Protein AF-0000000072587008 (afdb_homodimer)

InterPro domains:
  IPR032710 NTF2-like domain superfamily [SSF54427] (1-128)
  IPR037401 SnoaL-like domain [PF12680] (8-114)

Radius of gyration: 18.53 Å; Cα contacts (8 Å, |Δi|>4): 608; chains: 2; bounding box: 49×48×38 Å

Sequence (260 aa):
MRTPYQIVADHYAASDRRDPAAMMADIAPTIEWTEMAGFPCAGTYRSADEIVRNVFRRLGEEWDGYTFALDALHDAGDTVIGIGRYSGIYRRTGKSFACRVAHVWRVDAGKIVRFEQFTDTLLVAQAMQPMRTPYQIVADHYAASDRRDPAAMMADIAPTIEWTEMAGFPCAGTYRSADEIVRNVFRRLGEEWDGYTFALDALHDAGDTVIGIGRYSGIYRRTGKSFACRVAHVWRVDAGKIVRFEQFTDTLLVAQAMQP

Nearest PDB structures (foldseek):
  3ec9-assembly1_A  TM=1.004E+00  e=1.478E-26  Burkholderia thailandensis E264
  3grd-assembly1_B  TM=9.455E-01  e=2.796E-15  Bacillus cereus ATCC 10987
  3fgy-assembly1_B  TM=8.448E-01  e=1.448E-10  Paraburkholderia xenovorans LB400
  7epn-assembly1_A  TM=8.883E-01  e=1.229E-08  Mycolicibacterium smegmatis MC2 155
  4hvn-assembly1_B  TM=8.277E-01  e=1.021E-08  Catenulispora acidiphila DSM 44928

pLDDT: mean 97.9, std 1.81, range [88.31, 98.94]

Secondary structure (DSSP, 8-state):
---HHHHHHHHHHHHHTT-HHHHHTTEEEEEEEEE-TTSTT-EEE-SHHHHIIIIIHHHHHHEEEEEEEEEEEEEETTEEEEEEEEEEEETTT--EEEEEEEEEEEEETTEEEEEEEEE-HHHHHHHH--/---HHHHHHHHHHHHHTT-HHHHHTTEEEEEEEEE-TTSTT-EEE-SHHHHIIIIIHHHHHHEEEEEEEEEEEEEETTEEEEEEEEEEEETTT--EEEEEEEEEEEEETTEEEEEEEEE-HHHHHHHH--

Foldseek 3Di:
DDFLLRLVVQLVVCVVVVNLCSNCVQADQLAWEAEDCLAPLGDTDRHSVCCCVRPVVVCVVFWAPWDWDWDDWDDPGQKIKTKTKTWTAGPVQRFIFMWIKMWIWGHDPRGTRYIYIDIDSVRVVVRVDD/DDFLLRLVVQLVVCVVVVNLCSNQVQADQLAWEAEDCLAPLGDTDRHSVCCCVRPVVVCVVFWAPWDWDWDDWDDPG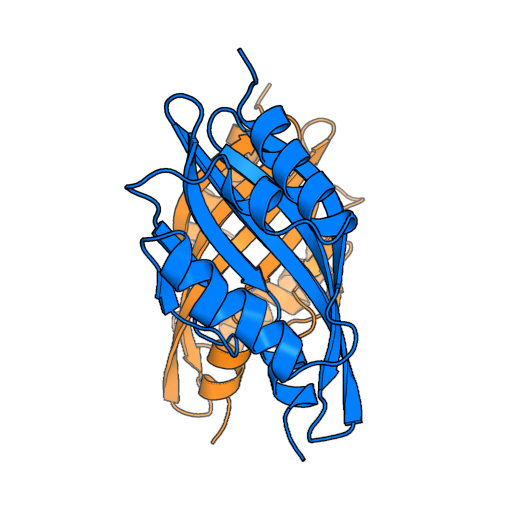QKIKTKTKTWTAGPVQRFIFMWIKMWIWGHDPRGTRYIYIDIDSVRVVVRVDD

Solvent-accessible surface area (backbone atoms only — not comparable to full-atom values): 13007 Å² total; per-residue (Å²): 131,74,47,46,49,52,53,52,50,48,30,53,52,22,53,75,67,71,32,66,68,60,40,48,66,45,54,30,82,74,21,41,38,33,37,34,80,49,35,97,52,41,46,75,32,54,36,68,67,48,39,42,59,53,38,55,48,43,45,59,72,48,24,48,72,62,39,78,50,82,75,48,75,42,55,32,63,49,33,32,38,38,34,31,33,39,33,31,24,26,60,90,57,64,30,62,46,71,41,57,33,39,38,42,34,33,36,54,96,79,18,36,36,34,37,39,44,28,35,38,16,31,52,56,50,56,21,68,47,126,129,76,48,47,50,53,53,53,49,48,27,54,53,22,52,75,67,70,32,66,68,61,42,50,65,44,55,29,83,72,22,42,37,33,38,35,80,51,35,95,52,41,47,76,32,54,36,70,66,48,39,43,58,53,40,56,48,42,46,59,72,48,25,49,72,64,40,80,49,82,74,46,78,41,56,32,63,49,33,31,38,37,33,31,33,39,34,33,24,26,62,91,58,64,30,61,45,71,41,56,34,40,37,44,34,32,38,55,95,79,19,36,36,32,37,41,45,29,34,39,17,30,52,56,50,55,22,67,46,126

Structure (mmCIF, N/CA/C/O backbone):
data_AF-0000000072587008-model_v1
#
loop_
_entity.id
_entity.type
_entity.pdbx_description
1 polymer 'SnoaL-like domain-containing protein'
#
loop_
_atom_site.group_PDB
_atom_site.id
_atom_site.type_symbol
_atom_site.label_atom_id
_atom_site.label_alt_id
_atom_site.label_comp_id
_atom_site.label_asym_id
_atom_site.label_entity_id
_atom_site.label_seq_id
_atom_site.pdbx_PDB_ins_code
_atom_site.Cartn_x
_atom_site.Cartn_y
_atom_site.Cartn_z
_atom_site.occupancy
_atom_site.B_iso_or_equiv
_atom_site.auth_seq_id
_atom_site.auth_comp_id
_atom_site.auth_asym_id
_atom_site.auth_atom_id
_atom_site.pdbx_PDB_model_num
ATOM 1 N N . MET A 1 1 ? 23.422 19.141 3.133 1 88.31 1 MET A N 1
ATOM 2 C CA . MET A 1 1 ? 22.016 19.141 2.701 1 88.31 1 MET A CA 1
ATOM 3 C C . MET A 1 1 ? 21.328 17.828 3.092 1 88.31 1 MET A C 1
ATOM 5 O O . MET A 1 1 ? 21.922 16.75 3.008 1 88.31 1 MET A O 1
ATOM 9 N N . ARG A 1 2 ? 20.172 17.922 3.617 1 95.94 2 ARG A N 1
ATOM 10 C CA . ARG A 1 2 ? 19.469 16.719 4.055 1 95.94 2 ARG A CA 1
ATOM 11 C C . ARG A 1 2 ? 19.141 15.82 2.869 1 95.94 2 ARG A C 1
ATOM 13 O O . ARG A 1 2 ? 18.812 16.297 1.784 1 95.94 2 ARG A O 1
ATOM 20 N N . THR A 1 3 ? 19.266 14.555 2.996 1 98.19 3 THR A N 1
ATOM 21 C CA . THR A 1 3 ? 18.859 13.578 1.991 1 98.19 3 THR A CA 1
ATOM 22 C C . THR A 1 3 ? 17.344 13.406 1.978 1 98.19 3 THR A C 1
ATOM 24 O O . THR A 1 3 ? 16.672 13.781 2.936 1 98.19 3 THR A O 1
ATOM 27 N N . PRO A 1 4 ? 16.875 12.883 0.882 1 98.69 4 PRO A N 1
ATOM 28 C CA . PRO A 1 4 ? 15.445 12.578 0.865 1 98.69 4 PRO A CA 1
ATOM 29 C C . PRO A 1 4 ? 15.008 11.727 2.057 1 98.69 4 PRO A C 1
ATOM 31 O O . PRO A 1 4 ? 13.961 11.992 2.654 1 98.69 4 PRO A O 1
ATOM 34 N N . TYR A 1 5 ? 15.758 10.742 2.391 1 98.69 5 TYR A N 1
ATOM 35 C CA . TYR A 1 5 ? 15.469 9.883 3.537 1 98.69 5 TYR A CA 1
ATOM 36 C C . TYR A 1 5 ? 15.344 10.703 4.812 1 98.69 5 TYR A C 1
ATOM 38 O O . TYR A 1 5 ? 14.391 10.539 5.574 1 98.69 5 TYR A O 1
ATOM 46 N N . GLN A 1 6 ? 16.281 11.562 5.051 1 98.56 6 GLN A N 1
ATOM 47 C CA . GLN A 1 6 ? 16.281 12.391 6.254 1 98.56 6 GLN A CA 1
ATOM 48 C C . GLN A 1 6 ? 15.062 13.32 6.281 1 98.56 6 GLN A C 1
ATOM 50 O O . GLN A 1 6 ? 14.469 13.547 7.336 1 98.56 6 GLN A O 1
ATOM 55 N N . ILE A 1 7 ? 14.734 13.898 5.125 1 98.62 7 ILE A N 1
ATOM 56 C CA . ILE A 1 7 ? 13.602 14.812 5.02 1 98.62 7 ILE A CA 1
ATOM 57 C C . ILE A 1 7 ? 12.312 14.086 5.398 1 98.62 7 ILE A C 1
ATOM 59 O O . ILE A 1 7 ? 11.508 14.594 6.184 1 98.62 7 ILE A O 1
ATOM 63 N N . VAL A 1 8 ? 12.125 12.875 4.879 1 98.69 8 VAL A N 1
ATOM 64 C CA . VAL A 1 8 ? 10.922 12.102 5.168 1 98.69 8 VAL A CA 1
ATOM 65 C C . VAL A 1 8 ? 10.945 11.633 6.625 1 98.69 8 VAL A C 1
ATOM 67 O O . VAL A 1 8 ? 9.914 11.648 7.301 1 98.69 8 VAL A O 1
ATOM 70 N N . ALA A 1 9 ? 12.117 11.234 7.094 1 98.62 9 ALA A N 1
ATOM 71 C CA . ALA A 1 9 ? 12.25 10.859 8.5 1 98.62 9 ALA A CA 1
ATOM 72 C C . ALA A 1 9 ? 11.844 12.016 9.414 1 98.62 9 ALA A C 1
ATOM 74 O O . ALA A 1 9 ? 11.172 11.805 10.422 1 98.62 9 ALA A O 1
ATOM 75 N N . ASP A 1 10 ? 12.273 13.188 9.086 1 97.94 10 ASP A N 1
ATOM 76 C CA . ASP A 1 10 ? 11.906 14.375 9.852 1 97.94 10 ASP A CA 1
ATOM 77 C C . ASP A 1 10 ? 10.398 14.586 9.852 1 97.94 10 ASP A C 1
ATOM 79 O O . ASP A 1 10 ? 9.828 15.023 10.852 1 97.94 10 ASP A O 1
ATOM 83 N N . HIS A 1 11 ? 9.797 14.344 8.664 1 97.94 11 HIS A N 1
ATOM 84 C CA . HIS A 1 11 ? 8.344 14.453 8.578 1 97.94 11 HIS A CA 1
ATOM 85 C C . HIS A 1 11 ? 7.664 13.523 9.578 1 97.94 11 HIS A C 1
ATOM 87 O O . HIS A 1 11 ? 6.742 13.938 10.289 1 97.94 11 HIS A O 1
ATOM 93 N N . TYR A 1 12 ? 8.086 12.281 9.617 1 98.06 12 TYR A N 1
ATOM 94 C CA . TYR A 1 12 ? 7.496 11.312 10.539 1 98.06 12 TYR A CA 1
ATOM 95 C C . TYR A 1 12 ? 7.758 11.711 11.984 1 98.06 12 TYR A C 1
ATOM 97 O O . TYR A 1 12 ? 6.898 11.523 12.852 1 98.06 12 TYR A O 1
ATOM 105 N N . ALA A 1 13 ? 8.969 12.211 12.305 1 97.25 13 ALA A N 1
ATOM 106 C CA . ALA A 1 13 ? 9.289 12.672 13.648 1 97.25 13 ALA A CA 1
ATOM 107 C C . ALA A 1 13 ? 8.367 13.812 14.078 1 97.25 13 ALA A C 1
ATOM 109 O O . ALA A 1 13 ? 7.914 13.859 15.219 1 97.25 13 ALA A O 1
ATOM 110 N N . ALA A 1 14 ? 8.125 14.727 13.195 1 96.19 14 ALA A N 1
ATOM 111 C CA . ALA A 1 14 ? 7.211 15.836 13.461 1 96.19 14 ALA A CA 1
ATOM 112 C C . ALA A 1 14 ? 5.793 15.336 13.711 1 96.19 14 ALA A C 1
ATOM 114 O O . ALA A 1 14 ? 5.09 15.859 14.578 1 96.19 14 ALA A O 1
ATOM 115 N N . SER A 1 15 ? 5.375 14.344 12.914 1 93.5 15 SER A N 1
ATOM 116 C CA . SER A 1 15 ? 4.066 13.727 13.102 1 93.5 15 SER A CA 1
ATOM 117 C C . SER A 1 15 ? 3.951 13.094 14.484 1 93.5 15 SER A C 1
ATOM 119 O O . SER A 1 15 ? 2.938 13.258 15.164 1 93.5 15 SER A O 1
ATOM 121 N N . ASP A 1 16 ? 4.961 12.406 14.961 1 93.25 16 ASP A N 1
ATOM 122 C CA . ASP A 1 16 ? 4.988 11.734 16.25 1 93.25 16 ASP A CA 1
ATOM 123 C C . ASP A 1 16 ? 4.852 12.734 17.406 1 93.25 16 ASP A C 1
ATOM 125 O O . ASP A 1 16 ? 4.23 12.43 18.422 1 93.25 16 ASP A O 1
ATOM 129 N N . ARG A 1 17 ? 5.316 13.891 17.172 1 92.69 17 ARG A N 1
ATOM 130 C CA . ARG A 1 17 ? 5.266 14.906 18.219 1 92.69 17 ARG A CA 1
ATOM 131 C C . ARG A 1 17 ? 4.035 15.797 18.062 1 92.69 17 ARG A C 1
ATOM 133 O O . ARG A 1 17 ? 3.896 16.797 18.766 1 92.69 17 ARG A O 1
ATOM 140 N N . ARG A 1 18 ? 3.199 15.523 17.094 1 90.81 18 ARG A N 1
ATOM 141 C CA . ARG A 1 18 ? 1.977 16.281 16.844 1 90.81 18 ARG A CA 1
ATOM 142 C C . ARG A 1 18 ? 2.287 17.75 16.562 1 90.81 18 ARG A C 1
ATOM 144 O O . ARG A 1 18 ? 1.68 18.641 17.156 1 90.81 18 ARG A O 1
ATOM 151 N N . ASP A 1 19 ? 3.27 17.922 15.711 1 92.69 19 ASP A N 1
ATOM 152 C CA . ASP A 1 19 ? 3.709 19.234 15.273 1 92.69 19 ASP A CA 1
ATOM 153 C C . ASP A 1 19 ? 3.396 19.469 13.797 1 92.69 19 ASP A C 1
ATOM 155 O O . ASP A 1 19 ? 4.262 19.281 12.938 1 92.69 19 ASP A O 1
ATOM 159 N N . PRO A 1 20 ? 2.186 19.969 13.531 1 91 20 PRO A N 1
ATOM 160 C CA . PRO A 1 20 ? 1.757 20.094 12.133 1 91 20 PRO A CA 1
ATOM 161 C C . PRO A 1 20 ? 2.613 21.062 11.336 1 91 20 PRO A C 1
ATOM 163 O O . PRO A 1 20 ? 2.832 20.875 10.141 1 91 20 PRO A O 1
ATOM 166 N N . ALA A 1 21 ? 3.01 22.125 11.93 1 93.06 21 ALA A N 1
ATOM 167 C CA . ALA A 1 21 ? 3.852 23.094 11.227 1 93.06 21 ALA A CA 1
ATOM 168 C C . ALA A 1 21 ? 5.133 22.438 10.727 1 93.06 21 ALA A C 1
ATOM 170 O O . ALA A 1 21 ? 5.523 22.625 9.57 1 93.06 21 ALA A O 1
ATOM 171 N N . ALA A 1 22 ? 5.797 21.688 11.578 1 93.94 22 ALA A N 1
ATOM 172 C CA . ALA A 1 22 ? 7.027 21 11.195 1 93.94 22 ALA A CA 1
ATOM 173 C C . ALA A 1 22 ? 6.75 19.922 10.141 1 93.94 22 ALA A C 1
ATOM 175 O O . ALA A 1 22 ? 7.582 19.688 9.266 1 93.94 22 ALA A O 1
ATOM 176 N N . MET A 1 23 ? 5.625 19.234 10.195 1 94.69 23 MET A N 1
ATOM 177 C CA . MET A 1 23 ? 5.25 18.219 9.211 1 94.69 23 MET A CA 1
ATOM 178 C C . MET A 1 23 ? 5.191 18.828 7.809 1 94.69 23 MET A C 1
ATOM 180 O O . MET A 1 23 ? 5.57 18.172 6.836 1 94.69 23 MET A O 1
ATOM 184 N N . MET A 1 24 ? 4.738 20.047 7.75 1 96.38 24 MET A N 1
ATOM 185 C CA . MET A 1 24 ? 4.453 20.656 6.453 1 96.38 24 MET A CA 1
ATOM 186 C C . MET A 1 24 ? 5.637 21.484 5.977 1 96.38 24 MET A C 1
ATOM 188 O O . MET A 1 24 ? 5.629 22 4.855 1 96.38 24 MET A O 1
ATOM 192 N N . ALA A 1 25 ? 6.668 21.578 6.738 1 96 25 ALA A N 1
ATOM 193 C CA . ALA A 1 25 ? 7.781 22.5 6.508 1 96 25 ALA A CA 1
ATOM 194 C C . ALA A 1 25 ? 8.492 22.172 5.195 1 96 25 ALA A C 1
ATOM 196 O O . ALA A 1 25 ? 8.977 23.078 4.512 1 96 25 ALA A O 1
ATOM 197 N N . ASP A 1 26 ? 8.469 20.906 4.836 1 97.56 26 ASP A N 1
ATOM 198 C CA . ASP A 1 26 ? 9.258 20.5 3.678 1 97.56 26 ASP A CA 1
ATOM 199 C C . ASP A 1 26 ? 8.359 20.172 2.492 1 97.56 26 ASP A C 1
ATOM 201 O O . ASP A 1 26 ? 8.812 19.562 1.513 1 97.56 26 ASP A O 1
ATOM 205 N N . ILE A 1 27 ? 7.141 20.484 2.527 1 98.5 27 ILE A N 1
ATOM 206 C CA . ILE A 1 27 ? 6.219 20.266 1.422 1 98.5 27 ILE A CA 1
ATOM 207 C C . ILE A 1 27 ? 6.484 21.281 0.312 1 98.5 27 ILE A C 1
ATOM 209 O O . ILE A 1 27 ? 6.574 22.484 0.57 1 98.5 27 ILE A O 1
ATOM 213 N N . ALA A 1 28 ? 6.617 20.844 -0.892 1 98.62 28 ALA A N 1
ATOM 214 C CA . ALA A 1 28 ? 6.855 21.703 -2.047 1 98.62 28 ALA A CA 1
ATOM 215 C C . ALA A 1 28 ? 5.574 22.406 -2.479 1 98.62 28 ALA A C 1
ATOM 217 O O . ALA A 1 28 ? 4.477 21.875 -2.307 1 98.62 28 ALA A O 1
ATOM 218 N N . PRO A 1 29 ? 5.691 23.578 -3.104 1 97.5 29 PRO A N 1
ATOM 219 C CA . PRO A 1 29 ? 4.516 24.219 -3.701 1 97.5 29 PRO A CA 1
ATOM 220 C C . PRO A 1 29 ? 3.885 23.375 -4.809 1 97.5 29 PRO A C 1
ATOM 222 O O . PRO A 1 29 ? 2.717 23.562 -5.148 1 97.5 29 PRO A O 1
ATOM 225 N N . THR A 1 30 ? 4.645 22.406 -5.355 1 97.94 30 THR A N 1
ATOM 226 C CA . THR A 1 30 ? 4.18 21.578 -6.453 1 97.94 30 THR A CA 1
ATOM 227 C C . THR A 1 30 ? 3.682 20.234 -5.93 1 97.94 30 THR A C 1
ATOM 229 O O . THR A 1 30 ? 3.551 19.266 -6.695 1 97.94 30 THR A O 1
ATOM 232 N N . ILE A 1 31 ? 3.486 20.156 -4.684 1 98.81 31 ILE A N 1
ATOM 233 C CA . ILE A 1 31 ? 3.141 18.906 -4.023 1 98.81 31 ILE A CA 1
ATOM 234 C C . ILE A 1 31 ? 1.923 18.281 -4.703 1 98.81 31 ILE A C 1
ATOM 236 O O . ILE A 1 31 ? 0.984 18.984 -5.078 1 98.81 31 ILE A O 1
ATOM 240 N N . GLU A 1 32 ? 1.972 17 -4.973 1 98.94 32 GLU A N 1
ATOM 241 C CA . GLU A 1 32 ? 0.816 16.141 -5.195 1 98.94 32 GLU A CA 1
ATOM 242 C C . GLU A 1 32 ? 0.686 15.094 -4.09 1 98.94 32 GLU A C 1
ATOM 244 O O . GLU A 1 32 ? 1.487 14.164 -4.012 1 98.94 32 GLU A O 1
ATOM 249 N N . TRP A 1 33 ? -0.21 15.281 -3.234 1 98.88 33 TRP A N 1
ATOM 250 C CA . TRP A 1 33 ? -0.515 14.398 -2.109 1 98.88 33 TRP A CA 1
ATOM 251 C C . TRP A 1 33 ? -1.771 13.586 -2.381 1 98.88 33 TRP A C 1
ATOM 253 O O . TRP A 1 33 ? -2.881 14.117 -2.387 1 98.88 33 TRP A O 1
ATOM 263 N N . THR A 1 34 ? -1.576 12.266 -2.537 1 98.94 34 THR A N 1
ATOM 264 C CA . THR A 1 34 ? -2.703 11.43 -2.926 1 98.94 34 THR A CA 1
ATOM 265 C C . THR A 1 34 ? -3.066 10.453 -1.807 1 98.94 34 THR A C 1
ATOM 267 O O . THR A 1 34 ? -2.248 9.625 -1.407 1 98.94 34 THR A O 1
ATOM 270 N N . GLU A 1 35 ? -4.277 10.625 -1.297 1 98.94 35 GLU A N 1
ATOM 271 C CA . GLU A 1 35 ? -4.898 9.617 -0.434 1 98.94 35 GLU A CA 1
ATOM 272 C C . GLU A 1 35 ? -5.598 8.539 -1.255 1 98.94 35 GLU A C 1
ATOM 274 O O . GLU A 1 35 ? -6.238 8.844 -2.264 1 98.94 35 GLU A O 1
ATOM 279 N N . MET A 1 36 ? -5.469 7.328 -0.828 1 98.94 36 MET A N 1
ATOM 280 C CA . MET A 1 36 ? -5.98 6.18 -1.569 1 98.94 36 MET A CA 1
ATOM 281 C C . MET A 1 36 ? -7.48 6.32 -1.82 1 98.94 36 MET A C 1
ATOM 283 O O . MET A 1 36 ? -8.219 6.77 -0.943 1 98.94 36 MET A O 1
ATOM 287 N N . ALA A 1 37 ? -7.938 5.844 -2.998 1 98.94 37 ALA A N 1
ATOM 288 C CA . ALA A 1 37 ? -9.281 6.098 -3.51 1 98.94 37 ALA A CA 1
ATOM 289 C C . ALA A 1 37 ? -10.344 5.57 -2.547 1 98.94 37 ALA A C 1
ATOM 291 O O . ALA A 1 37 ? -11.391 6.191 -2.375 1 98.94 37 ALA A O 1
ATOM 292 N N . GLY A 1 38 ? -10.109 4.52 -1.902 1 98.88 38 GLY A N 1
ATOM 293 C CA . GLY A 1 38 ? -11.078 3.939 -0.988 1 98.88 38 GLY A CA 1
ATOM 294 C C . GLY A 1 38 ? -10.969 4.484 0.424 1 98.88 38 GLY A C 1
ATOM 295 O O . GLY A 1 38 ? -11.766 4.129 1.296 1 98.88 38 GLY A O 1
ATOM 296 N N . PHE A 1 39 ? -9.961 5.289 0.719 1 98.88 39 PHE A N 1
ATOM 297 C CA . PHE A 1 39 ? -9.75 5.883 2.035 1 98.88 39 PHE A CA 1
ATOM 298 C C . PHE A 1 39 ? -10.734 7.016 2.285 1 98.88 39 PHE A C 1
ATOM 300 O O . PHE A 1 39 ? -11.148 7.699 1.348 1 98.88 39 PHE A O 1
ATOM 307 N N . PRO A 1 40 ? -11.117 7.254 3.545 1 98.56 40 PRO A N 1
ATOM 308 C CA . PRO A 1 40 ? -12.125 8.281 3.824 1 98.56 40 PRO A CA 1
ATOM 309 C C . PRO A 1 40 ? -11.695 9.672 3.369 1 98.56 40 PRO A C 1
ATOM 311 O O . PRO A 1 40 ? -12.539 10.508 3.037 1 98.56 40 PRO A O 1
ATOM 314 N N . CYS A 1 41 ? -10.453 9.977 3.299 1 98.69 41 CYS A N 1
ATOM 315 C CA . CYS A 1 41 ? -9.93 11.273 2.893 1 98.69 41 CYS A CA 1
ATOM 316 C C . CYS A 1 41 ? -9.484 11.25 1.436 1 98.69 41 CYS A C 1
ATOM 318 O O . CYS A 1 41 ? -8.609 12.031 1.037 1 98.69 41 CYS A O 1
ATOM 320 N N . ALA A 1 42 ? -10.047 10.414 0.653 1 98.81 42 ALA A N 1
ATOM 321 C CA . ALA A 1 42 ? -9.609 10.195 -0.724 1 98.81 42 ALA A CA 1
ATOM 322 C C . ALA A 1 42 ? -9.516 11.508 -1.487 1 98.81 42 ALA A C 1
ATOM 324 O O . ALA A 1 42 ? -10.367 12.391 -1.335 1 98.81 42 ALA A O 1
ATOM 325 N N . GLY A 1 43 ? -8.477 11.578 -2.35 1 98.69 43 GLY A N 1
ATOM 326 C CA . GLY A 1 43 ? -8.25 12.734 -3.201 1 98.69 43 GLY A CA 1
ATOM 327 C C . GLY A 1 43 ? -6.781 13.039 -3.414 1 98.69 43 GLY A C 1
ATOM 328 O O . GLY A 1 43 ? -5.918 12.406 -2.801 1 98.69 43 GLY A O 1
ATOM 329 N N . THR A 1 44 ? -6.516 13.898 -4.352 1 98.94 44 THR A N 1
ATOM 330 C CA . THR A 1 44 ? -5.188 14.469 -4.559 1 98.94 44 THR A CA 1
ATOM 331 C C . THR A 1 44 ? -5.176 15.961 -4.238 1 98.94 44 THR A C 1
ATOM 333 O O . THR A 1 44 ? -5.938 16.734 -4.824 1 98.94 44 THR A O 1
ATOM 336 N N . TYR A 1 45 ? -4.34 16.25 -3.293 1 98.88 45 TYR A N 1
ATOM 337 C CA . TYR A 1 45 ? -4.254 17.625 -2.795 1 98.88 45 TYR A 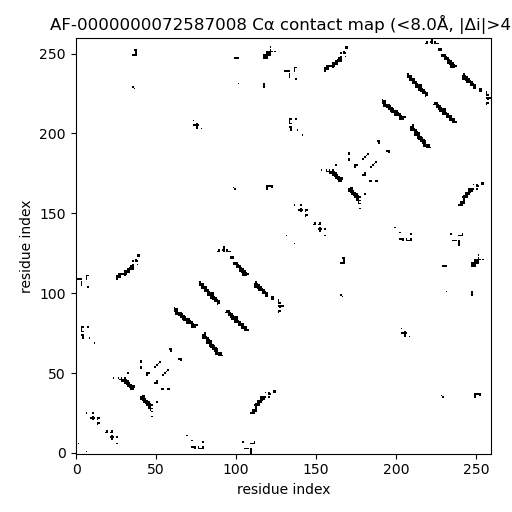CA 1
ATOM 338 C C . TYR A 1 45 ? -2.941 18.281 -3.209 1 98.88 45 TYR A C 1
ATOM 340 O O . TYR A 1 45 ? -1.906 17.609 -3.277 1 98.88 45 TYR A O 1
ATOM 348 N N . ARG A 1 46 ? -2.975 19.562 -3.398 1 98.81 46 ARG A N 1
ATOM 349 C CA . ARG A 1 46 ? -1.853 20.156 -4.113 1 98.81 46 ARG A CA 1
ATOM 350 C C . ARG A 1 46 ? -1.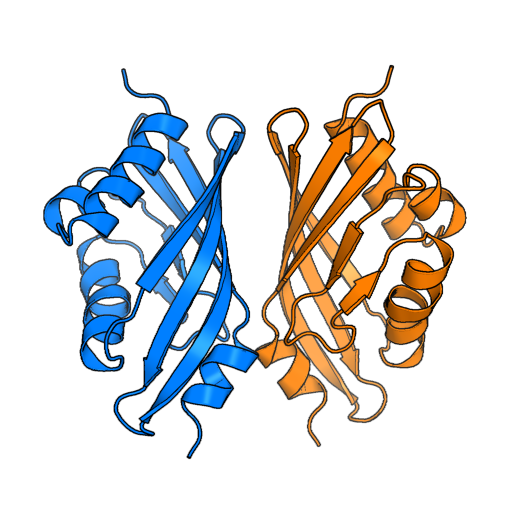319 21.375 -3.371 1 98.81 46 ARG A C 1
ATOM 352 O O . ARG A 1 46 ? -0.699 22.266 -3.975 1 98.81 46 ARG A O 1
ATOM 359 N N . SER A 1 47 ? -1.622 21.469 -2.123 1 98.19 47 SER A N 1
ATOM 360 C CA . SER A 1 47 ? -1.021 22.453 -1.236 1 98.19 47 SER A CA 1
ATOM 361 C C . SER A 1 47 ? -0.999 21.969 0.208 1 98.19 47 SER A C 1
ATOM 363 O O . SER A 1 47 ? -1.802 21.109 0.592 1 98.19 47 SER A O 1
ATOM 365 N N . ALA A 1 48 ? -0.101 22.578 0.965 1 97.31 48 ALA A N 1
ATOM 366 C CA . ALA A 1 48 ? -0.035 22.266 2.389 1 97.31 48 ALA A CA 1
ATOM 367 C C . ALA A 1 48 ? -1.369 22.531 3.076 1 97.31 48 ALA A C 1
ATOM 369 O O . ALA A 1 48 ? -1.826 21.734 3.9 1 97.31 48 ALA A O 1
ATOM 370 N N . ASP A 1 49 ? -1.988 23.609 2.703 1 97.06 49 ASP A N 1
ATOM 371 C CA . ASP A 1 49 ? -3.27 23.984 3.297 1 97.06 49 ASP A CA 1
ATOM 372 C C . ASP A 1 49 ? -4.344 22.938 2.982 1 97.06 49 ASP A C 1
ATOM 374 O O . ASP A 1 49 ? -5.105 22.547 3.865 1 97.06 49 ASP A O 1
ATOM 378 N N . GLU A 1 50 ? -4.438 22.5 1.75 1 98.25 50 GLU A N 1
ATOM 379 C CA . GLU A 1 50 ? -5.406 21.484 1.373 1 98.25 50 GLU A CA 1
ATOM 380 C C . GLU A 1 50 ? -5.164 20.172 2.135 1 98.25 50 GLU A C 1
ATOM 382 O O . GLU A 1 50 ? -6.109 19.516 2.559 1 98.25 50 GLU A O 1
ATOM 387 N N . ILE A 1 51 ? -3.904 19.797 2.246 1 98.5 51 ILE A N 1
ATOM 388 C CA . ILE A 1 51 ? -3.539 18.578 2.957 1 98.5 51 ILE A CA 1
ATOM 389 C C . ILE A 1 51 ? -4 18.672 4.41 1 98.5 51 ILE A C 1
ATOM 391 O O . ILE A 1 51 ? -4.68 17.766 4.91 1 98.5 51 ILE A O 1
ATOM 395 N N . VAL A 1 52 ? -3.68 19.734 5.051 1 97.31 52 VAL A N 1
ATOM 396 C CA . VAL A 1 52 ? -4.035 19.906 6.457 1 97.31 52 VAL A CA 1
ATOM 397 C C . VAL A 1 52 ? -5.555 19.891 6.609 1 97.31 52 VAL A C 1
ATOM 399 O O . VAL A 1 52 ? -6.09 19.203 7.477 1 97.31 52 VAL A O 1
ATOM 402 N N . ARG A 1 53 ? -6.238 20.547 5.766 1 97.56 53 ARG A N 1
ATOM 403 C CA . ARG A 1 53 ? -7.684 20.719 5.875 1 97.56 53 ARG A CA 1
ATOM 404 C C . ARG A 1 53 ? -8.414 19.422 5.543 1 97.56 53 ARG A C 1
ATOM 406 O O . ARG A 1 53 ? -9.352 19.031 6.246 1 97.56 53 ARG A O 1
ATOM 413 N N . ASN A 1 54 ? -7.961 18.766 4.504 1 98.44 54 ASN A N 1
ATOM 414 C CA . ASN A 1 54 ? -8.773 17.688 3.959 1 98.44 54 ASN A CA 1
ATOM 415 C C . ASN A 1 54 ? -8.312 16.328 4.469 1 98.44 54 ASN A C 1
ATOM 417 O O . ASN A 1 54 ? -9.039 15.336 4.34 1 98.44 54 ASN A O 1
ATOM 421 N N . VAL A 1 55 ? -7.117 16.266 5.027 1 98.38 55 VAL A N 1
ATOM 422 C CA . VAL A 1 55 ? -6.613 14.977 5.488 1 98.38 55 VAL A CA 1
ATOM 423 C C . VAL A 1 55 ? -6.449 15 7.008 1 98.38 55 VAL A C 1
ATOM 425 O O . VAL A 1 55 ? -7.211 14.359 7.73 1 98.38 55 VAL A O 1
ATOM 428 N N . PHE A 1 56 ? -5.551 15.852 7.527 1 97.25 56 PHE A N 1
ATOM 429 C CA . PHE A 1 56 ? -5.156 15.742 8.93 1 97.25 56 PHE A CA 1
ATOM 430 C C . PHE A 1 56 ? -6.258 16.266 9.844 1 97.25 56 PHE A C 1
ATOM 432 O O . PHE A 1 56 ? -6.57 15.641 10.859 1 97.25 56 PHE A O 1
ATOM 439 N N . ARG A 1 57 ? -6.855 17.375 9.508 1 97.06 57 ARG A N 1
ATOM 440 C CA . ARG A 1 57 ? -7.961 17.906 10.305 1 97.06 57 ARG A CA 1
ATOM 441 C C . ARG A 1 57 ? -9.156 16.953 10.273 1 97.06 57 ARG A C 1
ATOM 443 O O . ARG A 1 57 ? -9.781 16.703 11.305 1 97.06 57 ARG A O 1
ATOM 450 N N . ARG A 1 58 ? -9.445 16.469 9.125 1 97.88 58 ARG A N 1
ATOM 451 C CA . ARG A 1 58 ? -10.57 15.539 9 1 97.88 58 ARG A CA 1
ATOM 452 C C . ARG A 1 58 ? -10.344 14.289 9.844 1 97.88 58 ARG A C 1
ATOM 454 O O . ARG A 1 58 ? -11.234 13.852 10.57 1 97.88 58 ARG A O 1
ATOM 461 N N . LEU A 1 59 ? -9.195 13.711 9.742 1 98 59 LEU A N 1
ATOM 462 C CA . LEU A 1 59 ? -8.875 12.539 10.555 1 98 59 LEU A CA 1
ATOM 463 C C . LEU A 1 59 ? -8.984 12.859 12.039 1 98 59 LEU A C 1
ATOM 465 O O . LEU A 1 59 ? -9.555 12.086 12.812 1 98 59 LEU A O 1
ATOM 469 N N . GLY A 1 60 ? -8.461 13.992 12.445 1 96.81 60 GLY A N 1
ATOM 470 C CA . GLY A 1 60 ? -8.539 14.414 13.836 1 96.81 60 GLY A CA 1
ATOM 471 C C . GLY A 1 60 ? -9.969 14.594 14.328 1 96.81 60 GLY A C 1
ATOM 472 O O . GLY A 1 60 ? -10.273 14.305 15.484 1 96.81 60 GLY A O 1
ATOM 473 N N . GLU A 1 61 ? -10.805 15.039 13.461 1 97.88 61 GLU A N 1
ATOM 474 C CA . GLU A 1 61 ? -12.203 15.289 13.812 1 97.88 61 GLU A CA 1
ATOM 475 C C . GLU A 1 61 ? -13 13.992 13.867 1 97.88 61 GLU A C 1
ATOM 477 O O . GLU A 1 61 ? -13.836 13.805 14.75 1 97.88 61 GLU A O 1
ATOM 482 N N . GLU A 1 62 ? -12.711 13.094 13.016 1 98.44 62 GLU A N 1
ATOM 483 C CA . GLU A 1 62 ? -13.586 11.945 12.828 1 98.44 62 GLU A CA 1
ATOM 484 C C . GLU A 1 62 ? -13.117 10.742 13.641 1 98.44 62 GLU A C 1
ATOM 486 O O . GLU A 1 62 ? -13.898 9.828 13.914 1 98.44 62 GLU A O 1
ATOM 491 N N . TRP A 1 63 ? -11.891 10.773 13.938 1 98.44 63 TRP A N 1
ATOM 492 C CA . TRP A 1 63 ? -11.32 9.625 14.641 1 98.44 63 TRP A CA 1
ATOM 493 C C . TRP A 1 63 ? -10.766 10.039 16 1 98.44 63 TRP A C 1
ATOM 495 O O . TRP A 1 63 ? -10.227 11.141 16.156 1 98.44 63 TRP A O 1
ATOM 505 N N . ASP A 1 64 ? -10.898 9.109 16.922 1 98.38 64 ASP A N 1
ATOM 506 C CA . ASP A 1 64 ? -10.25 9.227 18.219 1 98.38 64 ASP A CA 1
ATOM 507 C C . ASP A 1 64 ? -8.922 8.477 18.25 1 98.38 64 ASP A C 1
ATOM 509 O O . ASP A 1 64 ? -8.898 7.25 18.094 1 98.38 64 ASP A O 1
ATOM 513 N N . GLY A 1 65 ? -7.82 9.266 18.406 1 97.31 65 GLY A N 1
ATOM 514 C CA . GLY A 1 65 ? -6.52 8.633 18.547 1 97.31 65 GLY A CA 1
ATOM 515 C C . GLY A 1 65 ? -5.984 8.102 17.219 1 97.31 65 GLY A C 1
ATOM 516 O O . GLY A 1 65 ? -5.273 7.094 17.203 1 97.31 65 GLY A O 1
ATOM 517 N N . TYR A 1 66 ? -6.387 8.648 16.156 1 97.81 66 TYR A N 1
ATOM 518 C CA . TYR A 1 66 ? -5.816 8.211 14.891 1 97.81 66 TYR A CA 1
ATOM 519 C C . TYR A 1 66 ? -4.297 8.273 14.922 1 97.81 66 TYR A C 1
ATOM 521 O O . TYR A 1 66 ? -3.717 9.32 15.219 1 97.81 66 TYR A O 1
ATOM 529 N N . THR A 1 67 ? -3.674 7.117 14.641 1 96.44 67 THR A N 1
ATOM 530 C CA . THR A 1 67 ? -2.227 7.02 14.797 1 96.44 67 THR A CA 1
ATOM 531 C C . THR A 1 67 ? -1.601 6.309 13.602 1 96.44 67 THR A C 1
ATOM 533 O O . THR A 1 67 ? -2.145 5.316 13.109 1 96.44 67 THR A O 1
ATOM 536 N N . PHE A 1 68 ? -0.513 6.863 13.172 1 97.88 68 PHE A N 1
ATOM 537 C CA . PHE A 1 68 ? 0.423 6.141 12.312 1 97.88 68 PHE A CA 1
ATOM 538 C C . PHE A 1 68 ? 1.667 5.734 13.094 1 97.88 68 PHE A C 1
ATOM 540 O O . PHE A 1 68 ? 2.344 6.582 13.68 1 97.88 68 PHE A O 1
ATOM 547 N N . ALA A 1 69 ? 2.012 4.453 13.156 1 98.19 69 ALA A N 1
ATOM 548 C CA . ALA A 1 69 ? 3.234 3.914 13.742 1 98.19 69 ALA A CA 1
ATOM 549 C C . ALA A 1 69 ? 4.18 3.387 12.672 1 98.19 69 ALA A C 1
ATOM 551 O O . ALA A 1 69 ? 3.857 2.422 11.969 1 98.19 69 ALA A O 1
ATOM 552 N N . LEU A 1 70 ? 5.367 3.99 12.547 1 98.5 70 LEU A N 1
ATOM 553 C CA . LEU A 1 70 ? 6.34 3.617 11.523 1 98.5 70 LEU A CA 1
ATOM 554 C C . LEU A 1 70 ? 7.066 2.332 11.906 1 98.5 70 LEU A C 1
ATOM 556 O O . LEU A 1 70 ? 7.613 2.229 13.008 1 98.5 70 LEU A O 1
ATOM 560 N N . ASP A 1 71 ? 7.062 1.354 11.062 1 98.5 71 ASP A N 1
ATOM 561 C CA . ASP A 1 71 ? 7.793 0.108 11.266 1 98.5 71 ASP A CA 1
ATOM 562 C C . ASP A 1 71 ? 9.148 0.144 10.555 1 98.5 71 ASP A C 1
ATOM 564 O O . ASP A 1 71 ? 10.148 -0.342 11.086 1 98.5 71 ASP A O 1
ATOM 568 N N . ALA A 1 72 ? 9.195 0.671 9.344 1 98.69 72 ALA A N 1
ATOM 569 C CA . ALA A 1 72 ? 10.406 0.682 8.523 1 98.69 72 ALA A CA 1
ATOM 570 C C . ALA A 1 72 ? 10.383 1.846 7.535 1 98.69 72 ALA A C 1
ATOM 572 O O . ALA A 1 72 ? 9.32 2.246 7.059 1 98.69 72 ALA A O 1
ATOM 573 N N . LEU A 1 73 ? 11.5 2.354 7.25 1 98.81 73 LEU A N 1
ATOM 574 C CA . LEU A 1 73 ? 11.711 3.398 6.254 1 98.81 73 LEU A CA 1
ATOM 575 C C . LEU A 1 73 ? 12.797 2.986 5.262 1 98.81 73 LEU A C 1
ATOM 577 O O . LEU A 1 73 ? 13.922 2.688 5.656 1 98.81 73 LEU A O 1
ATOM 581 N N . HIS A 1 74 ? 12.43 2.939 3.969 1 98.81 74 HIS A N 1
ATOM 582 C CA . HIS A 1 74 ? 13.336 2.438 2.943 1 98.81 74 HIS A CA 1
ATOM 583 C C . HIS A 1 74 ? 13.82 3.564 2.037 1 98.81 74 HIS A C 1
ATOM 585 O O . HIS A 1 74 ? 13.016 4.355 1.538 1 98.81 74 HIS A O 1
ATOM 591 N N . ASP A 1 75 ? 15.102 3.605 1.843 1 98.81 75 ASP A N 1
ATOM 592 C CA . ASP A 1 75 ? 15.758 4.625 1.03 1 98.81 75 ASP A CA 1
ATOM 593 C C . ASP A 1 75 ? 15.938 4.148 -0.41 1 98.81 75 ASP A C 1
ATOM 595 O O . ASP A 1 75 ? 16.75 3.26 -0.683 1 98.81 75 ASP A O 1
ATOM 599 N N . ALA A 1 76 ? 15.18 4.734 -1.34 1 98.56 76 ALA A N 1
ATOM 600 C CA . ALA A 1 76 ? 15.305 4.441 -2.766 1 98.56 76 ALA A CA 1
ATOM 601 C C . ALA A 1 76 ? 15.742 5.68 -3.543 1 98.56 76 ALA A C 1
ATOM 603 O O . ALA A 1 76 ? 15.188 5.98 -4.602 1 98.56 76 ALA A O 1
ATOM 604 N N . GLY A 1 77 ? 16.641 6.406 -2.994 1 97.69 77 GLY A N 1
ATOM 605 C CA . GLY A 1 77 ? 17.109 7.633 -3.621 1 97.69 77 GLY A CA 1
ATOM 606 C C . GLY A 1 77 ? 16.172 8.805 -3.422 1 97.69 77 GLY A C 1
ATOM 607 O O . GLY A 1 77 ? 15.938 9.234 -2.291 1 97.69 77 GLY A O 1
ATOM 608 N N . ASP A 1 78 ? 15.609 9.227 -4.512 1 98.25 78 ASP A N 1
ATOM 609 C CA . ASP A 1 78 ? 14.68 10.352 -4.438 1 98.25 78 ASP A CA 1
ATOM 610 C C . ASP A 1 78 ? 13.297 9.891 -3.969 1 98.25 78 ASP A C 1
ATOM 612 O O . ASP A 1 78 ? 12.438 10.719 -3.662 1 98.25 78 ASP A O 1
ATOM 616 N N . THR A 1 79 ? 13.172 8.586 -3.994 1 98.81 79 THR A N 1
ATOM 617 C CA . THR A 1 79 ? 11.961 7.973 -3.471 1 98.81 79 THR A CA 1
ATOM 618 C C . THR A 1 79 ? 12.219 7.32 -2.117 1 98.81 79 THR A C 1
ATOM 620 O O . THR A 1 79 ? 13.25 6.66 -1.929 1 98.81 79 THR A O 1
ATOM 623 N N . VAL A 1 80 ? 11.383 7.574 -1.132 1 98.94 80 VAL A N 1
ATOM 624 C CA . VAL A 1 80 ? 11.438 6.98 0.199 1 98.94 80 VAL A CA 1
ATOM 625 C C . VAL A 1 80 ? 10.117 6.285 0.513 1 98.94 80 VAL A C 1
ATOM 627 O O . VAL A 1 80 ? 9.047 6.832 0.256 1 98.94 80 VAL A O 1
ATOM 630 N N . ILE A 1 81 ? 10.188 5.07 1.044 1 98.88 81 ILE A N 1
ATOM 631 C CA . ILE A 1 81 ? 8.984 4.301 1.348 1 98.88 81 ILE A CA 1
ATOM 632 C C . ILE A 1 81 ? 8.891 4.062 2.854 1 98.88 81 ILE A C 1
ATOM 634 O O . ILE A 1 81 ? 9.797 3.49 3.455 1 98.88 81 ILE A O 1
ATOM 638 N N . GLY A 1 82 ? 7.863 4.531 3.426 1 98.88 82 GLY A N 1
ATOM 639 C CA . GLY A 1 82 ? 7.547 4.23 4.812 1 98.88 82 GLY A CA 1
ATOM 640 C C . GLY A 1 82 ? 6.48 3.158 4.961 1 98.88 82 GLY A C 1
ATOM 641 O O . GLY A 1 82 ? 5.438 3.217 4.305 1 98.88 82 GLY A O 1
ATOM 642 N N . ILE A 1 83 ? 6.766 2.162 5.762 1 98.88 83 ILE A N 1
ATOM 643 C CA . ILE A 1 83 ? 5.82 1.097 6.078 1 98.88 83 ILE A CA 1
ATOM 644 C C . ILE A 1 83 ? 5.449 1.16 7.559 1 98.88 83 ILE A C 1
ATOM 646 O O . ILE A 1 83 ? 6.32 1.331 8.414 1 98.88 83 ILE A O 1
ATOM 650 N N . GLY A 1 84 ? 4.164 1.078 7.824 1 98.81 84 GLY A N 1
ATOM 651 C CA . GLY A 1 84 ? 3.723 1.111 9.211 1 98.81 84 GLY A CA 1
ATOM 652 C C . GLY A 1 84 ? 2.295 0.632 9.391 1 98.81 84 GLY A C 1
ATOM 653 O O . GLY A 1 84 ? 1.842 -0.271 8.688 1 98.81 84 GLY A O 1
ATOM 654 N N . ARG A 1 85 ? 1.681 1.166 10.438 1 98.88 85 ARG A N 1
ATOM 655 C CA . ARG A 1 85 ? 0.322 0.787 10.805 1 98.88 85 ARG A CA 1
ATOM 656 C C . ARG A 1 85 ? -0.503 2.012 11.188 1 98.88 85 ARG A C 1
ATOM 658 O O . ARG A 1 85 ? -0.009 2.912 11.875 1 98.88 85 ARG A O 1
ATOM 665 N N . TYR A 1 86 ? -1.735 1.99 10.688 1 98.81 86 TYR A N 1
ATOM 666 C CA . TYR A 1 86 ? -2.746 2.91 11.195 1 98.81 86 TYR A CA 1
ATOM 667 C C . TYR A 1 86 ? -3.551 2.271 12.32 1 98.81 86 TYR A C 1
ATOM 669 O O . TYR A 1 86 ? -3.756 1.055 12.328 1 98.81 86 TYR A O 1
ATOM 677 N N . SER A 1 87 ? -3.98 3.057 13.242 1 98.75 87 SER A N 1
ATOM 678 C CA . SER A 1 87 ? -4.977 2.643 14.227 1 98.75 87 SER A CA 1
ATOM 679 C C . SER A 1 87 ? -5.809 3.828 14.703 1 98.75 87 SER A C 1
ATOM 681 O O . SER A 1 87 ? -5.418 4.98 14.516 1 98.75 87 SER A O 1
ATOM 683 N N . GLY A 1 88 ? -6.969 3.588 15.273 1 98.62 88 GLY A N 1
ATOM 684 C CA . GLY A 1 88 ? -7.863 4.605 15.805 1 98.62 88 GLY A CA 1
ATOM 685 C C . GLY A 1 88 ? -9.258 4.086 16.094 1 98.62 88 GLY A C 1
ATOM 686 O O . GLY A 1 88 ? -9.547 2.908 15.867 1 98.62 88 GLY A O 1
ATOM 687 N N . ILE A 1 89 ? -10.039 4.938 16.672 1 98.81 89 ILE A N 1
ATOM 688 C CA . ILE A 1 89 ? -11.445 4.664 16.938 1 98.81 89 ILE A CA 1
ATOM 689 C C . ILE A 1 89 ? -12.32 5.648 16.156 1 98.81 89 ILE A C 1
ATOM 691 O O . ILE A 1 89 ? -12.133 6.863 16.25 1 98.81 89 ILE A O 1
ATOM 695 N N . TYR A 1 90 ? -13.234 5.145 15.352 1 98.81 90 TYR A N 1
ATOM 696 C CA . TYR A 1 90 ? -14.156 6.031 14.656 1 98.81 90 TYR A CA 1
ATOM 697 C C . TYR A 1 90 ? -15.203 6.59 15.609 1 98.81 90 TYR A C 1
ATOM 699 O O . TYR A 1 90 ? -15.969 5.84 16.219 1 98.81 90 TYR A O 1
ATOM 707 N N . ARG A 1 91 ? -15.258 7.883 15.719 1 98.62 91 ARG A N 1
ATOM 708 C CA . ARG A 1 91 ? -16.031 8.531 16.766 1 98.62 91 ARG A CA 1
ATOM 709 C C . ARG A 1 91 ? -17.516 8.211 16.625 1 98.62 91 ARG A C 1
ATOM 711 O O . ARG A 1 91 ? -18.203 7.965 17.625 1 98.62 91 ARG A O 1
ATOM 718 N N . ARG A 1 92 ? -18.016 8.117 15.469 1 98.31 92 ARG A N 1
ATOM 719 C CA . ARG A 1 92 ? -19.453 7.961 15.25 1 98.31 92 ARG A CA 1
ATOM 720 C C . ARG A 1 92 ? -19.922 6.562 15.641 1 98.31 92 ARG A C 1
ATOM 722 O O . ARG A 1 92 ? -21.031 6.387 16.156 1 98.31 92 ARG A O 1
ATOM 729 N N . THR A 1 93 ? -19.078 5.543 15.445 1 98.56 93 THR A N 1
ATOM 730 C CA . THR A 1 93 ? -19.516 4.172 15.672 1 98.56 93 THR A CA 1
ATOM 731 C C . THR A 1 93 ? -18.922 3.619 16.969 1 98.56 93 THR A C 1
ATOM 733 O O . THR A 1 93 ? -19.391 2.615 17.5 1 98.56 93 THR A O 1
ATOM 736 N N . GLY A 1 94 ? -17.797 4.211 17.328 1 98.62 94 GLY A N 1
ATOM 737 C CA . GLY A 1 94 ? -17.078 3.709 18.484 1 98.62 94 GLY A CA 1
ATOM 738 C C . GLY A 1 94 ? -16.219 2.502 18.172 1 98.62 94 GLY A C 1
ATOM 739 O O . GLY A 1 94 ? -15.602 1.919 19.062 1 98.62 94 GLY A O 1
ATOM 740 N N . LYS A 1 95 ? -16.078 2.086 16.953 1 98.75 95 LYS A N 1
ATOM 741 C CA . LYS A 1 95 ? -15.32 0.904 16.547 1 98.75 95 LYS A CA 1
ATOM 742 C C . LYS A 1 95 ? -13.859 1.253 16.297 1 98.75 95 LYS A C 1
ATOM 744 O O . LYS A 1 95 ? -13.555 2.295 15.711 1 98.75 95 LYS A O 1
ATOM 749 N N . SER A 1 96 ? -12.953 0.386 16.781 1 98.69 96 SER A N 1
ATOM 750 C CA . SER A 1 96 ? -11.523 0.533 16.531 1 98.69 96 SER A CA 1
ATOM 751 C C . SER A 1 96 ? -11.102 -0.206 15.266 1 98.69 96 SER A C 1
ATOM 753 O O . SER A 1 96 ? -11.82 -1.083 14.781 1 98.69 96 SER A O 1
ATOM 755 N N . PHE A 1 97 ? -10.008 0.197 14.734 1 98.44 97 PHE A N 1
ATOM 756 C CA . PHE A 1 97 ? -9.359 -0.535 13.656 1 98.44 97 PHE A CA 1
ATOM 757 C C . PHE A 1 97 ? -7.844 -0.439 13.766 1 98.44 97 PHE A C 1
ATOM 759 O O . PHE A 1 97 ? -7.324 0.427 14.477 1 98.44 97 PHE A O 1
ATOM 766 N N . ALA A 1 98 ? -7.156 -1.293 13.242 1 98.81 98 ALA A N 1
ATOM 767 C CA . ALA A 1 98 ? -5.727 -1.278 12.945 1 98.81 98 ALA A CA 1
ATOM 768 C C . ALA A 1 98 ? -5.441 -1.916 11.586 1 98.81 98 ALA A C 1
ATOM 770 O O . ALA A 1 98 ? -6.043 -2.936 11.234 1 98.81 98 ALA A O 1
ATOM 771 N N . CYS A 1 99 ? -4.574 -1.285 10.82 1 98.88 99 CYS A N 1
ATOM 772 C CA . CYS A 1 99 ? -4.273 -1.868 9.516 1 98.88 99 CYS A CA 1
ATOM 773 C C . CYS A 1 99 ? -2.898 -1.429 9.031 1 98.88 99 CYS A C 1
ATOM 775 O O . CYS A 1 99 ? -2.328 -0.467 9.547 1 98.88 99 CYS A O 1
ATOM 777 N N . ARG A 1 100 ? -2.342 -2.188 8.133 1 98.88 100 ARG A N 1
ATOM 778 C CA . ARG A 1 100 ? -1.054 -1.9 7.512 1 98.88 100 ARG A CA 1
ATOM 779 C C . ARG A 1 100 ? -1.172 -0.751 6.516 1 98.88 100 ARG A C 1
ATOM 781 O O . ARG A 1 100 ? -2.24 -0.522 5.945 1 98.88 100 ARG A O 1
ATOM 788 N N . VAL A 1 101 ? -0.105 -0.014 6.301 1 98.94 101 VAL A N 1
ATOM 789 C CA . VAL A 1 101 ? -0.055 1.105 5.367 1 98.94 101 VAL A CA 1
ATOM 790 C C . VAL A 1 101 ? 1.366 1.272 4.836 1 98.94 101 VAL A C 1
ATOM 792 O O . VAL A 1 101 ? 2.338 1.098 5.574 1 98.94 101 VAL A O 1
ATOM 795 N N . ALA A 1 102 ? 1.494 1.569 3.586 1 98.94 102 ALA A N 1
ATOM 796 C CA . ALA A 1 102 ? 2.719 2.049 2.949 1 98.94 102 ALA A CA 1
ATOM 797 C C . ALA A 1 102 ? 2.547 3.477 2.438 1 98.94 102 ALA A C 1
ATOM 799 O O . ALA 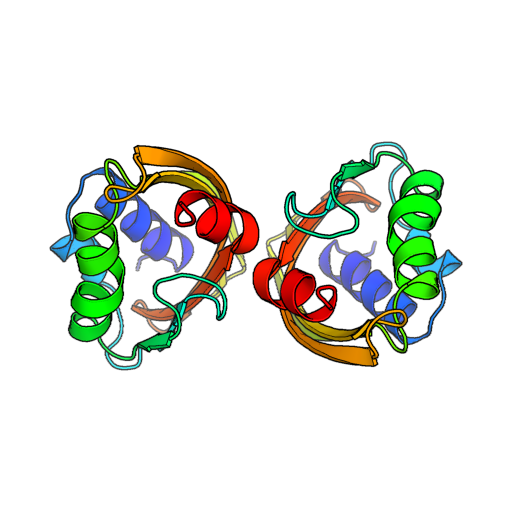A 1 102 ? 1.509 3.816 1.866 1 98.94 102 ALA A O 1
ATOM 800 N N . HIS A 1 103 ? 3.539 4.301 2.66 1 98.94 103 HIS A N 1
ATOM 801 C CA . HIS A 1 103 ? 3.676 5.648 2.113 1 98.94 103 HIS A CA 1
ATOM 802 C C . HIS A 1 103 ? 4.824 5.719 1.113 1 98.94 103 HIS A C 1
ATOM 804 O O . HIS A 1 103 ? 5.941 5.289 1.412 1 98.94 103 HIS A O 1
ATOM 810 N N . VAL A 1 104 ? 4.547 6.223 -0.074 1 98.94 104 VAL A N 1
ATOM 811 C CA . VAL A 1 104 ? 5.594 6.469 -1.059 1 98.94 104 VAL A CA 1
ATOM 812 C C . VAL A 1 104 ? 5.82 7.973 -1.21 1 98.94 104 VAL A C 1
ATOM 814 O O . VAL A 1 104 ? 4.902 8.703 -1.589 1 98.94 104 VAL A O 1
ATOM 817 N N . TRP A 1 105 ? 6.988 8.367 -0.897 1 98.94 105 TRP A N 1
ATOM 818 C CA . TRP A 1 105 ? 7.391 9.773 -0.943 1 98.94 105 TRP A CA 1
ATOM 819 C C . TRP A 1 105 ? 8.359 10.023 -2.096 1 98.94 105 TRP A C 1
ATOM 821 O O . TRP A 1 105 ? 9.266 9.227 -2.338 1 98.94 105 TRP A O 1
ATOM 831 N N . ARG A 1 106 ? 8.156 11.094 -2.785 1 98.88 106 ARG A N 1
ATOM 832 C CA . ARG A 1 106 ? 9.156 11.602 -3.721 1 98.88 106 ARG A CA 1
ATOM 833 C C . ARG A 1 106 ? 9.68 12.961 -3.283 1 98.88 106 ARG A C 1
ATOM 835 O O . ARG A 1 106 ? 8.898 13.852 -2.951 1 98.88 106 ARG A O 1
ATOM 842 N N . VAL A 1 107 ? 11.008 13.109 -3.203 1 98.81 107 VAL A N 1
ATOM 843 C CA . VAL A 1 107 ? 11.672 14.352 -2.824 1 98.81 107 VAL A CA 1
ATOM 844 C C . VAL A 1 107 ? 12.484 14.883 -4.004 1 98.81 107 VAL A C 1
ATOM 846 O O . VAL A 1 107 ? 13.164 14.117 -4.691 1 98.81 107 VAL A O 1
ATOM 849 N N . ASP A 1 108 ? 12.281 16.062 -4.324 1 98.44 108 ASP A N 1
ATOM 850 C CA . ASP A 1 108 ? 13.031 16.75 -5.363 1 98.44 108 ASP A CA 1
ATOM 851 C C . ASP A 1 108 ? 13.531 18.109 -4.867 1 98.44 108 ASP A C 1
ATOM 853 O O . ASP A 1 108 ? 12.773 18.891 -4.293 1 98.44 108 ASP A O 1
ATOM 857 N N . ALA A 1 109 ? 14.836 18.297 -5.008 1 97.06 109 ALA A N 1
ATOM 858 C CA . ALA A 1 109 ? 15.477 19.562 -4.641 1 97.06 109 ALA A CA 1
ATOM 859 C C . ALA A 1 109 ? 15.18 19.922 -3.188 1 97.06 109 ALA A C 1
ATOM 861 O O . ALA A 1 109 ? 14.812 21.062 -2.887 1 97.06 109 ALA A O 1
ATOM 862 N N . GLY A 1 110 ? 15.18 18.922 -2.389 1 97.88 110 GLY A N 1
ATOM 863 C CA . GLY A 1 110 ? 15.102 19.141 -0.951 1 97.88 110 GLY A CA 1
ATOM 864 C C . GLY A 1 110 ? 13.688 19.359 -0.453 1 97.88 110 GLY A C 1
ATOM 865 O O . GLY A 1 110 ? 13.484 19.766 0.691 1 97.88 110 GLY A O 1
ATOM 866 N N . LYS A 1 111 ? 12.703 19.094 -1.278 1 98.62 111 LYS A N 1
ATOM 867 C CA . LYS A 1 111 ? 11.305 19.266 -0.902 1 98.62 111 LYS A CA 1
ATOM 868 C C . LYS A 1 111 ? 10.477 18.047 -1.271 1 98.62 111 LYS A C 1
ATOM 870 O O . LYS A 1 111 ? 10.781 17.359 -2.25 1 98.62 111 LYS A O 1
ATOM 875 N N . ILE A 1 112 ? 9.516 17.75 -0.472 1 98.81 112 ILE A N 1
ATOM 876 C CA . ILE A 1 112 ? 8.578 16.672 -0.79 1 98.81 112 ILE A CA 1
ATOM 877 C C . ILE A 1 112 ? 7.652 17.125 -1.917 1 98.81 112 ILE A C 1
ATOM 879 O O . ILE A 1 112 ? 6.891 18.078 -1.759 1 98.81 112 ILE A O 1
ATOM 883 N N . VAL A 1 113 ? 7.676 16.422 -3.02 1 98.88 113 VAL A N 1
ATOM 884 C CA . VAL A 1 113 ? 6.91 16.859 -4.184 1 98.88 113 VAL A CA 1
ATOM 885 C C . VAL A 1 113 ? 5.758 15.891 -4.438 1 98.88 113 VAL A C 1
ATOM 887 O O . VAL A 1 113 ? 4.816 16.219 -5.164 1 98.88 113 VAL A O 1
ATOM 890 N N . ARG A 1 114 ? 5.84 14.672 -3.895 1 98.88 114 ARG A N 1
ATOM 891 C CA . ARG A 1 114 ? 4.766 13.703 -4.066 1 98.88 114 ARG A CA 1
ATOM 892 C C . ARG A 1 114 ? 4.625 12.82 -2.834 1 98.88 114 ARG A C 1
ATOM 894 O O . ARG A 1 114 ? 5.625 12.43 -2.223 1 98.88 114 ARG A O 1
ATOM 901 N N . PHE A 1 115 ? 3.465 12.492 -2.512 1 98.94 115 PHE A N 1
ATOM 902 C CA . PHE A 1 115 ? 3.053 11.508 -1.521 1 98.94 115 PHE A CA 1
ATOM 903 C C . PHE A 1 115 ? 1.915 10.648 -2.057 1 98.94 115 PHE A C 1
ATOM 905 O O . PHE A 1 115 ? 0.979 11.156 -2.676 1 98.94 115 PHE A O 1
ATOM 912 N N . GLU A 1 116 ? 2.049 9.328 -1.921 1 98.94 116 GLU A N 1
ATOM 913 C CA . GLU A 1 116 ? 0.958 8.414 -2.24 1 98.94 116 GLU A CA 1
ATOM 914 C C . GLU A 1 116 ? 0.75 7.391 -1.126 1 98.94 116 GLU A C 1
ATOM 916 O O . GLU A 1 116 ? 1.707 6.766 -0.665 1 98.94 116 GLU A O 1
ATOM 921 N N . GLN A 1 117 ? -0.475 7.312 -0.661 1 98.94 117 GLN A N 1
ATOM 922 C CA . GLN A 1 117 ? -0.89 6.402 0.403 1 98.94 117 GLN A CA 1
ATOM 923 C C . GLN A 1 117 ? -1.396 5.082 -0.168 1 98.94 117 GLN A C 1
ATOM 925 O O . GLN A 1 117 ? -2.164 5.07 -1.133 1 98.94 117 GLN A O 1
ATOM 930 N N . PHE A 1 118 ? -0.986 3.961 0.367 1 98.94 118 PHE A N 1
ATOM 931 C CA . PHE A 1 118 ? -1.521 2.627 0.119 1 98.94 118 PHE A CA 1
ATOM 932 C C . PHE A 1 118 ? -1.915 1.949 1.426 1 98.94 118 PHE A C 1
ATOM 934 O O . PHE A 1 118 ? -1.05 1.555 2.211 1 98.94 118 PHE A O 1
ATOM 941 N N . THR A 1 119 ? -3.219 1.754 1.651 1 98.94 119 THR A N 1
ATOM 942 C CA . THR A 1 119 ? -3.635 1.204 2.938 1 98.94 119 THR A CA 1
ATOM 943 C C . THR A 1 119 ? -4.852 0.299 2.77 1 98.94 119 THR A C 1
ATOM 945 O O . THR A 1 119 ? -5.426 0.219 1.683 1 98.94 119 THR A O 1
ATOM 948 N N . ASP A 1 120 ? -5.191 -0.48 3.824 1 98.94 120 ASP A N 1
ATOM 949 C CA . ASP A 1 120 ? -6.301 -1.43 3.83 1 98.94 120 ASP A CA 1
ATOM 950 C C . ASP A 1 120 ? -7.637 -0.711 4 1 98.94 120 ASP A C 1
ATOM 952 O O . ASP A 1 120 ? -8.227 -0.729 5.086 1 98.94 120 ASP A O 1
ATOM 956 N N . THR A 1 121 ? -8.172 -0.197 2.932 1 98.94 121 THR A N 1
ATOM 957 C CA . THR A 1 121 ? -9.312 0.703 2.965 1 98.94 121 THR A CA 1
ATOM 958 C C . THR A 1 121 ? -10.57 -0.035 3.43 1 98.94 121 THR A C 1
ATOM 960 O O . THR A 1 121 ? -11.461 0.566 4.031 1 98.94 121 THR A O 1
ATOM 963 N N . LEU A 1 122 ? -10.633 -1.316 3.176 1 98.88 122 LEU A N 1
ATOM 964 C CA . LEU A 1 122 ? -11.789 -2.078 3.635 1 98.88 122 LEU A CA 1
ATOM 965 C C . LEU A 1 122 ? -11.859 -2.094 5.16 1 98.88 122 LEU A C 1
ATOM 967 O O . LEU A 1 122 ? -12.93 -1.884 5.734 1 98.88 122 LEU A O 1
ATOM 971 N N . LEU A 1 123 ? -10.695 -2.344 5.777 1 98.88 123 LEU A N 1
ATOM 972 C CA . LEU A 1 123 ? -10.695 -2.385 7.234 1 98.88 123 LEU A CA 1
ATOM 973 C C . LEU A 1 123 ? -11.062 -1.026 7.82 1 98.88 123 LEU A C 1
ATOM 975 O O . LEU A 1 123 ? -11.773 -0.952 8.828 1 98.88 123 LEU A O 1
ATOM 979 N N . VAL A 1 124 ? -10.578 0.057 7.211 1 98.88 124 VAL A N 1
ATOM 980 C CA . VAL A 1 124 ? -10.953 1.397 7.648 1 98.88 124 VAL A CA 1
ATOM 981 C C . VAL A 1 124 ? -12.461 1.589 7.492 1 98.88 124 VAL A C 1
ATOM 983 O O . VAL A 1 124 ? -13.141 2.027 8.422 1 98.88 124 VAL A O 1
ATOM 986 N N . ALA A 1 125 ? -12.984 1.242 6.348 1 98.75 125 ALA A N 1
ATOM 987 C CA . ALA A 1 125 ? -14.398 1.417 6.047 1 98.75 125 ALA A CA 1
ATOM 988 C C . ALA A 1 125 ? -15.266 0.611 7.012 1 98.75 125 ALA A C 1
ATOM 990 O O . ALA A 1 125 ? -16.344 1.062 7.41 1 98.75 125 ALA A O 1
ATOM 991 N N . GLN A 1 126 ? -14.836 -0.574 7.355 1 98.69 126 GLN A N 1
ATOM 992 C CA . GLN A 1 126 ? -15.594 -1.435 8.258 1 98.69 126 GLN A CA 1
ATOM 993 C C . GLN A 1 126 ? -15.758 -0.786 9.633 1 98.69 126 GLN A C 1
ATOM 995 O O . GLN A 1 126 ? -16.812 -0.893 10.25 1 98.69 126 GLN A O 1
ATOM 1000 N N . ALA A 1 127 ? -14.758 -0.106 10.047 1 98.62 127 ALA A N 1
ATOM 1001 C CA . ALA A 1 127 ? -14.828 0.587 11.336 1 98.62 127 ALA A CA 1
ATOM 1002 C C . ALA A 1 127 ? -15.844 1.728 11.289 1 98.62 127 ALA A C 1
ATOM 1004 O O . ALA A 1 127 ? -16.359 2.15 12.328 1 98.62 127 ALA A O 1
ATOM 1005 N N . MET A 1 128 ? -16.125 2.264 10.117 1 98.44 128 MET A N 1
ATOM 1006 C CA . MET A 1 128 ? -16.969 3.438 9.953 1 98.44 128 MET A CA 1
ATOM 1007 C C . MET A 1 128 ? -18.438 3.029 9.766 1 98.44 128 MET A C 1
ATOM 1009 O O . MET A 1 128 ? -19.328 3.879 9.758 1 98.44 128 MET A O 1
ATOM 1013 N N . GLN A 1 129 ? -18.625 1.712 9.57 1 97.5 129 GLN A N 1
ATOM 1014 C CA . GLN A 1 129 ? -19.984 1.227 9.359 1 97.5 129 GLN A CA 1
ATOM 1015 C C . GLN A 1 129 ? -20.688 0.995 10.688 1 97.5 129 GLN A C 1
ATOM 1017 O O . GLN A 1 129 ? -20.094 0.495 11.641 1 97.5 129 GLN A O 1
ATOM 1022 N N . PRO A 1 130 ? -21.984 1.297 10.75 1 94.19 130 PRO A N 1
ATOM 1023 C CA . PRO A 1 130 ? -22.75 1.071 11.977 1 94.19 130 PRO A CA 1
ATOM 1024 C C . PRO A 1 130 ? -22.891 -0.409 12.32 1 94.19 130 PRO A C 1
ATOM 1026 O O . PRO A 1 130 ? -22.828 -1.262 11.43 1 94.19 130 PRO A O 1
ATOM 1029 N N . MET B 1 1 ? 26.094 -11.703 -10.531 1 88.56 1 MET B N 1
ATOM 1030 C CA . MET B 1 1 ? 24.938 -12.078 -9.719 1 88.56 1 MET B CA 1
ATOM 1031 C C . MET B 1 1 ? 23.828 -11.047 -9.852 1 88.56 1 MET B C 1
ATOM 1033 O O . MET B 1 1 ? 24.094 -9.844 -9.898 1 88.56 1 MET B O 1
ATOM 1037 N N . ARG B 1 2 ? 22.641 -11.477 -10.055 1 96.06 2 ARG B N 1
ATOM 1038 C CA . ARG B 1 2 ? 21.531 -10.555 -10.227 1 96.06 2 ARG B CA 1
ATOM 1039 C C . ARG B 1 2 ? 21.281 -9.734 -8.961 1 96.06 2 ARG B C 1
ATOM 1041 O O . ARG B 1 2 ? 21.422 -10.258 -7.848 1 96.06 2 ARG B O 1
ATOM 1048 N N . THR B 1 3 ? 21.016 -8.492 -9.062 1 98.19 3 THR B N 1
ATOM 1049 C CA . THR B 1 3 ? 20.641 -7.637 -7.941 1 98.19 3 THR B CA 1
ATOM 1050 C C . THR B 1 3 ? 19.203 -7.914 -7.508 1 98.19 3 THR B C 1
ATOM 1052 O O . THR B 1 3 ? 18.422 -8.508 -8.258 1 98.19 3 THR B O 1
ATOM 1055 N N . PRO B 1 4 ? 18.922 -7.496 -6.309 1 98.69 4 PRO B N 1
ATOM 1056 C CA . PRO B 1 4 ? 17.516 -7.617 -5.887 1 98.69 4 PRO B CA 1
ATOM 1057 C C . PRO B 1 4 ? 16.547 -6.984 -6.879 1 98.69 4 PRO B C 1
ATOM 1059 O O . PRO B 1 4 ? 15.5 -7.559 -7.176 1 98.69 4 PRO B O 1
ATOM 1062 N N . TYR B 1 5 ? 16.859 -5.84 -7.363 1 98.69 5 TYR B N 1
ATOM 1063 C CA . TYR B 1 5 ? 16.047 -5.152 -8.352 1 98.69 5 TYR B CA 1
ATOM 1064 C C . TYR B 1 5 ? 15.812 -6.023 -9.578 1 98.69 5 TYR B C 1
ATOM 1066 O O . TYR B 1 5 ? 14.68 -6.168 -10.039 1 98.69 5 TYR B O 1
ATOM 1074 N N . GLN B 1 6 ? 16.844 -6.582 -10.094 1 98.56 6 GLN B N 1
ATOM 1075 C CA . GLN B 1 6 ? 16.75 -7.422 -11.281 1 98.56 6 GLN B CA 1
ATOM 1076 C C . GLN B 1 6 ? 15.898 -8.664 -11.016 1 98.56 6 GLN B C 1
ATOM 1078 O O . GLN B 1 6 ? 15.133 -9.094 -11.875 1 98.56 6 GLN B O 1
ATOM 1083 N N . ILE B 1 7 ? 16.078 -9.266 -9.836 1 98.69 7 ILE B N 1
ATOM 1084 C CA . ILE B 1 7 ? 15.328 -10.461 -9.461 1 98.69 7 ILE B CA 1
ATOM 1085 C C . ILE B 1 7 ? 13.836 -10.148 -9.445 1 98.69 7 ILE B C 1
ATOM 1087 O O . ILE B 1 7 ? 13.031 -10.906 -9.992 1 98.69 7 ILE B O 1
ATOM 1091 N N . VAL B 1 8 ? 13.461 -9.031 -8.836 1 98.75 8 VAL B N 1
ATOM 1092 C CA . VAL B 1 8 ? 12.055 -8.641 -8.75 1 98.75 8 VAL B CA 1
ATOM 1093 C C . VAL B 1 8 ? 11.539 -8.25 -10.141 1 98.75 8 VAL B C 1
ATOM 1095 O O . VAL B 1 8 ? 10.414 -8.586 -10.508 1 98.75 8 VAL B O 1
ATOM 1098 N N . ALA B 1 9 ? 12.367 -7.551 -10.891 1 98.62 9 ALA B N 1
ATOM 1099 C CA . ALA B 1 9 ? 11.992 -7.215 -12.266 1 98.62 9 ALA B CA 1
ATOM 1100 C C . ALA B 1 9 ? 11.703 -8.469 -13.078 1 98.62 9 ALA B C 1
ATOM 1102 O O . ALA B 1 9 ? 10.75 -8.508 -13.859 1 98.62 9 ALA B O 1
ATOM 1103 N N . ASP B 1 10 ? 12.531 -9.461 -12.93 1 97.94 10 ASP B N 1
ATOM 1104 C CA . ASP B 1 10 ? 12.328 -10.734 -13.617 1 97.94 10 ASP B CA 1
ATOM 1105 C C . ASP B 1 10 ? 11 -11.375 -13.203 1 97.94 10 ASP B C 1
ATOM 1107 O O . ASP B 1 10 ? 10.32 -12 -14.031 1 97.94 10 ASP B O 1
ATOM 1111 N N . HIS B 1 11 ? 10.703 -11.258 -11.891 1 98 11 HIS B N 1
ATOM 1112 C CA . HIS B 1 11 ? 9.422 -11.773 -11.414 1 98 11 HIS B CA 1
ATOM 1113 C C . HIS B 1 11 ? 8.258 -11.117 -12.148 1 98 11 HIS B C 1
ATOM 1115 O O . HIS B 1 11 ? 7.336 -11.805 -12.602 1 98 11 HIS B O 1
ATOM 1121 N N . TYR B 1 12 ? 8.281 -9.812 -12.258 1 98.12 12 TYR B N 1
ATOM 1122 C CA . TYR B 1 12 ? 7.207 -9.094 -12.93 1 98.12 12 TYR B CA 1
ATOM 1123 C C . TYR B 1 12 ? 7.16 -9.453 -14.414 1 98.12 12 TYR B C 1
ATOM 1125 O O . TYR B 1 12 ? 6.078 -9.555 -15 1 98.12 12 TYR B O 1
ATOM 1133 N N . ALA B 1 13 ? 8.328 -9.602 -15.07 1 97.31 13 ALA B N 1
ATOM 1134 C CA . ALA B 1 13 ? 8.383 -10.008 -16.469 1 97.31 13 ALA B CA 1
ATOM 1135 C C . ALA B 1 13 ? 7.746 -11.383 -16.672 1 97.31 13 ALA B C 1
ATOM 1137 O O . ALA B 1 13 ? 7.027 -11.602 -17.656 1 97.31 13 ALA B O 1
ATOM 1138 N N . ALA B 1 14 ? 8.016 -12.289 -15.797 1 96.25 14 ALA B N 1
ATOM 1139 C CA . ALA B 1 14 ? 7.426 -13.625 -15.844 1 96.25 14 ALA B CA 1
ATOM 1140 C C . ALA B 1 14 ? 5.91 -13.555 -15.672 1 96.25 14 ALA B C 1
ATOM 1142 O O . ALA B 1 14 ? 5.172 -14.289 -16.328 1 96.25 14 ALA B O 1
ATOM 1143 N N . SER B 1 15 ? 5.461 -12.695 -14.758 1 93.75 15 SER B N 1
ATOM 1144 C CA . SER B 1 15 ? 4.031 -12.477 -14.555 1 93.75 15 SER B CA 1
ATOM 1145 C C . SER B 1 15 ? 3.363 -11.961 -15.82 1 93.75 15 SER B C 1
ATOM 1147 O O . SER B 1 15 ? 2.295 -12.438 -16.203 1 93.75 15 SER B O 1
ATOM 1149 N N . ASP B 1 16 ? 3.975 -11.039 -16.531 1 93.38 16 ASP B N 1
ATOM 1150 C CA . ASP B 1 16 ? 3.451 -10.438 -17.75 1 93.38 16 ASP B CA 1
ATOM 1151 C C . ASP B 1 16 ? 3.295 -11.484 -18.859 1 93.38 16 ASP B C 1
ATOM 1153 O O . ASP B 1 16 ? 2.357 -11.414 -19.656 1 93.38 16 ASP B O 1
ATOM 1157 N N . ARG B 1 17 ? 4.117 -12.461 -18.812 1 92.81 17 ARG B N 1
ATOM 1158 C CA . ARG B 1 17 ? 4.07 -13.492 -19.844 1 92.81 17 ARG B CA 1
ATOM 1159 C C . ARG B 1 17 ? 3.24 -14.688 -19.375 1 92.81 17 ARG B C 1
ATOM 1161 O O . ARG B 1 17 ? 3.213 -15.727 -20.047 1 92.81 17 ARG B O 1
ATOM 1168 N N . ARG B 1 18 ? 2.664 -14.625 -18.203 1 90.94 18 ARG B N 1
ATOM 1169 C CA . ARG B 1 18 ? 1.831 -15.688 -17.656 1 90.94 18 ARG B CA 1
ATOM 1170 C C . ARG B 1 18 ? 2.611 -16.984 -17.531 1 90.94 18 ARG B C 1
ATOM 1172 O O . ARG B 1 18 ? 2.145 -18.047 -17.984 1 90.94 18 ARG B O 1
ATOM 1179 N N . ASP B 1 19 ? 3.793 -16.844 -17 1 92.75 19 ASP B N 1
ATOM 1180 C CA . ASP B 1 19 ? 4.695 -17.953 -16.75 1 92.75 19 ASP B CA 1
ATOM 1181 C C . ASP B 1 19 ? 4.879 -18.203 -15.258 1 92.75 19 ASP B C 1
ATOM 1183 O O . ASP B 1 19 ? 5.855 -17.75 -14.664 1 92.75 19 ASP B O 1
ATOM 1187 N N . PRO B 1 20 ? 3.988 -19.031 -14.695 1 91.12 20 PRO B N 1
ATOM 1188 C CA . PRO B 1 20 ? 4.012 -19.219 -13.242 1 91.12 20 PRO B CA 1
ATOM 1189 C C . PRO B 1 20 ? 5.301 -19.875 -12.75 1 91.12 20 PRO B C 1
ATOM 1191 O O . PRO B 1 20 ? 5.773 -19.578 -11.648 1 91.12 20 PRO B O 1
ATOM 1194 N N . ALA B 1 21 ? 5.805 -20.781 -13.469 1 93.19 21 ALA B N 1
ATOM 1195 C CA . ALA B 1 21 ? 7.047 -21.438 -13.07 1 93.19 21 ALA B CA 1
ATOM 1196 C C . ALA B 1 21 ? 8.172 -20.422 -12.914 1 93.19 21 ALA B C 1
ATOM 1198 O O . ALA B 1 21 ? 8.906 -20.438 -11.914 1 93.19 21 ALA B O 1
ATOM 1199 N N . ALA B 1 22 ? 8.336 -19.547 -13.883 1 94.06 22 ALA B N 1
ATOM 1200 C CA . ALA B 1 22 ? 9.367 -18.516 -13.828 1 94.06 22 ALA B CA 1
ATOM 1201 C C . ALA B 1 22 ? 9.102 -17.531 -12.695 1 94.06 22 ALA B C 1
ATOM 1203 O O . ALA B 1 22 ? 10.039 -17.031 -12.07 1 94.06 22 ALA B O 1
ATOM 1204 N N . MET B 1 23 ? 7.848 -17.188 -12.414 1 94.81 23 MET B N 1
ATOM 1205 C CA . MET B 1 23 ? 7.488 -16.297 -11.32 1 94.81 23 MET B CA 1
ATOM 1206 C C . MET B 1 23 ? 7.992 -16.828 -9.984 1 94.81 23 MET B C 1
ATOM 1208 O O . MET B 1 23 ? 8.414 -16.062 -9.117 1 94.81 23 MET B O 1
ATOM 1212 N N . MET B 1 24 ? 7.953 -18.125 -9.859 1 96.56 24 MET B N 1
ATOM 1213 C CA . MET B 1 24 ? 8.227 -18.75 -8.562 1 96.56 24 MET B CA 1
ATOM 1214 C C . MET B 1 24 ? 9.688 -19.188 -8.461 1 96.56 24 MET B C 1
ATOM 1216 O O . MET B 1 24 ? 10.133 -19.625 -7.406 1 96.56 24 MET B O 1
ATOM 1220 N N . ALA B 1 25 ? 10.445 -18.984 -9.484 1 96.12 25 ALA B N 1
ATOM 1221 C CA . ALA B 1 25 ? 11.789 -19.531 -9.609 1 96.12 25 ALA B CA 1
ATOM 1222 C C . ALA B 1 25 ? 12.711 -18.969 -8.523 1 96.12 25 ALA B C 1
ATOM 1224 O O . ALA B 1 25 ? 13.609 -19.672 -8.039 1 96.12 25 ALA B O 1
ATOM 1225 N N . ASP B 1 26 ? 12.43 -17.766 -8.125 1 97.56 26 ASP B N 1
ATOM 1226 C CA . ASP B 1 26 ? 13.352 -17.094 -7.207 1 97.56 26 ASP B CA 1
ATOM 1227 C C . ASP B 1 26 ? 12.75 -16.984 -5.809 1 97.56 26 ASP B C 1
ATOM 1229 O O . ASP B 1 26 ? 13.258 -16.234 -4.969 1 97.56 26 ASP B O 1
ATOM 1233 N N . ILE B 1 27 ? 11.719 -17.656 -5.52 1 98.56 27 ILE B N 1
ATOM 1234 C CA . ILE B 1 27 ? 11.109 -17.656 -4.195 1 98.56 27 ILE B CA 1
ATOM 1235 C C . ILE B 1 27 ? 11.953 -18.5 -3.242 1 98.56 27 ILE B C 1
ATOM 1237 O O . ILE B 1 27 ? 12.312 -19.641 -3.564 1 98.56 27 ILE B O 1
ATOM 1241 N N . ALA B 1 28 ? 12.281 -17.984 -2.104 1 98.62 28 ALA B N 1
ATOM 1242 C CA . ALA B 1 28 ? 13.07 -18.688 -1.094 1 98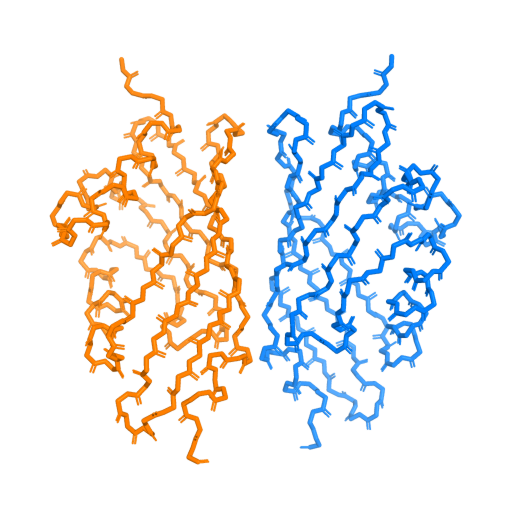.62 28 ALA B CA 1
ATOM 1243 C C . ALA B 1 28 ? 12.211 -19.719 -0.355 1 98.62 28 ALA B C 1
ATOM 1245 O O . ALA B 1 28 ? 11 -19.531 -0.195 1 98.62 28 ALA B O 1
ATOM 1246 N N . PRO B 1 29 ? 12.836 -20.781 0.164 1 97.56 29 PRO B N 1
ATOM 1247 C CA . PRO B 1 29 ? 12.109 -21.703 1.038 1 97.56 29 PRO B CA 1
ATOM 1248 C C . PRO B 1 29 ? 11.594 -21.031 2.311 1 97.56 29 PRO B C 1
ATOM 1250 O O . PRO B 1 29 ? 10.68 -21.531 2.955 1 97.56 29 PRO B O 1
ATOM 1253 N N . THR B 1 30 ? 12.164 -19.875 2.664 1 98 30 THR B N 1
ATOM 1254 C CA . THR B 1 30 ? 11.797 -19.156 3.881 1 98 30 THR B CA 1
ATOM 1255 C C . THR B 1 30 ? 10.812 -18.031 3.57 1 98 30 THR B C 1
ATOM 1257 O O . THR B 1 30 ? 10.633 -17.109 4.379 1 98 30 THR B O 1
ATOM 1260 N N . ILE B 1 31 ? 10.266 -18.062 2.436 1 98.88 31 ILE B N 1
ATOM 1261 C CA . ILE B 1 31 ? 9.406 -16.984 1.949 1 98.88 31 ILE B CA 1
ATOM 1262 C C . ILE B 1 31 ? 8.297 -16.719 2.963 1 98.88 31 ILE B C 1
ATOM 1264 O O . ILE B 1 31 ? 7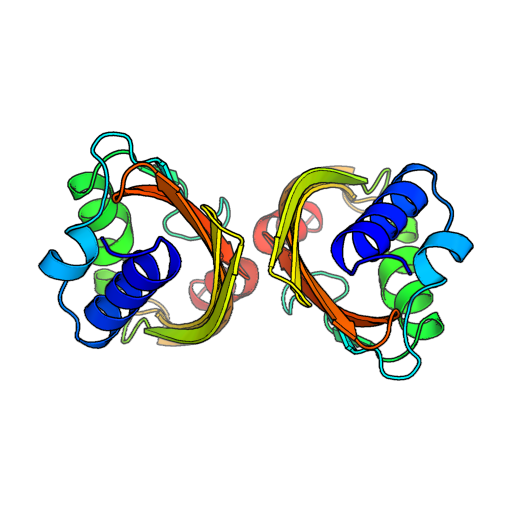.742 -17.656 3.549 1 98.88 31 ILE B O 1
ATOM 1268 N N . GLU B 1 32 ? 8.039 -15.469 3.256 1 98.94 32 GLU B N 1
ATOM 1269 C CA . GLU B 1 32 ? 6.793 -14.969 3.82 1 98.94 32 GLU B CA 1
ATOM 1270 C C . GLU B 1 32 ? 6.07 -14.055 2.836 1 98.94 32 GLU B C 1
ATOM 1272 O O . GLU B 1 32 ? 6.512 -12.93 2.582 1 98.94 32 GLU B O 1
ATOM 1277 N N . TRP B 1 33 ? 5.066 -14.531 2.254 1 98.88 33 TRP B N 1
ATOM 1278 C CA . TRP B 1 33 ? 4.227 -13.828 1.292 1 98.88 33 TRP B CA 1
ATOM 1279 C C . TRP B 1 33 ? 2.912 -13.398 1.932 1 98.88 33 TRP B C 1
ATOM 1281 O O . TRP B 1 33 ? 2.051 -14.234 2.221 1 98.88 33 TRP B O 1
ATOM 1291 N N . THR B 1 34 ? 2.744 -12.078 2.078 1 98.94 34 THR B N 1
ATOM 1292 C CA . THR B 1 34 ? 1.574 -11.578 2.795 1 98.94 34 THR B CA 1
ATOM 1293 C C . THR B 1 34 ? 0.654 -10.805 1.859 1 98.94 34 THR B C 1
ATOM 1295 O O . THR B 1 34 ? 1.059 -9.789 1.285 1 98.94 34 THR B O 1
ATOM 1298 N N . GLU B 1 35 ? -0.542 -11.328 1.698 1 98.94 35 GLU B N 1
ATOM 1299 C CA . GLU B 1 35 ? -1.635 -10.586 1.078 1 98.94 35 GLU B CA 1
ATOM 1300 C C . GLU B 1 35 ? -2.367 -9.727 2.104 1 98.94 35 GLU B C 1
ATOM 1302 O O . GLU B 1 35 ? -2.6 -10.156 3.234 1 98.94 35 GLU B O 1
ATOM 1307 N N . MET B 1 36 ? -2.713 -8.539 1.703 1 98.94 36 MET B N 1
ATOM 1308 C CA . MET B 1 36 ? -3.312 -7.559 2.604 1 98.94 36 MET B CA 1
ATOM 1309 C C . MET B 1 36 ? -4.578 -8.109 3.248 1 98.94 36 MET B C 1
ATOM 1311 O O . MET B 1 36 ? -5.371 -8.789 2.588 1 98.94 36 MET B O 1
ATOM 1315 N N . ALA B 1 37 ? -4.809 -7.75 4.527 1 98.94 37 ALA B N 1
ATOM 1316 C CA . ALA B 1 37 ? -5.836 -8.359 5.371 1 98.94 37 ALA B CA 1
ATOM 1317 C C . ALA B 1 37 ? -7.219 -8.203 4.754 1 98.94 37 ALA B C 1
ATOM 1319 O O . ALA B 1 37 ? -8.055 -9.109 4.84 1 98.94 37 ALA B O 1
ATOM 1320 N N . GLY B 1 38 ? -7.484 -7.141 4.125 1 98.88 38 GLY B N 1
ATOM 1321 C CA . GLY B 1 38 ? -8.789 -6.902 3.531 1 98.88 38 GLY B CA 1
ATOM 1322 C C . GLY B 1 38 ? -8.914 -7.449 2.123 1 98.88 38 GLY B C 1
ATOM 1323 O O . GLY B 1 38 ? -9.984 -7.371 1.513 1 98.88 38 GLY B O 1
ATOM 1324 N N . PHE B 1 39 ? -7.836 -7.941 1.526 1 98.88 39 PHE B N 1
ATOM 1325 C CA . PHE B 1 39 ? -7.832 -8.5 0.18 1 98.88 39 PHE B CA 1
ATOM 1326 C C . PHE B 1 39 ? -8.469 -9.883 0.167 1 98.88 39 PHE B C 1
ATOM 1328 O O . PHE B 1 39 ? -8.398 -10.617 1.156 1 98.88 39 PHE B O 1
ATOM 1335 N N . PRO B 1 40 ? -9.102 -10.281 -0.941 1 98.56 40 PRO B N 1
ATOM 1336 C CA . PRO B 1 40 ? -9.812 -11.562 -0.972 1 98.56 40 PRO B CA 1
ATOM 1337 C C . PRO B 1 40 ? -8.883 -12.75 -0.708 1 98.56 40 PRO B C 1
ATOM 1339 O O . PRO B 1 40 ? -9.328 -13.781 -0.193 1 98.56 40 PRO B O 1
ATOM 1342 N N . CYS B 1 41 ? -7.637 -12.68 -0.995 1 98.69 41 CYS B N 1
ATOM 1343 C CA . CYS B 1 41 ? -6.672 -13.75 -0.803 1 98.69 41 CYS B CA 1
ATOM 1344 C C . CYS B 1 41 ? -5.875 -13.547 0.479 1 98.69 41 CYS B C 1
ATOM 1346 O O . CYS B 1 41 ? -4.738 -14.016 0.59 1 98.69 41 CYS B O 1
ATOM 1348 N N . ALA B 1 42 ? -6.422 -12.875 1.42 1 98.81 42 ALA B N 1
ATOM 1349 C CA . ALA B 1 42 ? -5.715 -12.484 2.635 1 98.81 42 ALA B CA 1
ATOM 1350 C C . ALA B 1 42 ? -5.035 -13.68 3.287 1 98.81 42 ALA B C 1
ATOM 1352 O O . ALA B 1 42 ? -5.605 -14.773 3.338 1 98.81 42 ALA B O 1
ATOM 1353 N N . GLY B 1 43 ? -3.834 -13.422 3.83 1 98.69 43 GLY B N 1
ATOM 1354 C CA . GLY B 1 43 ? -3.057 -14.422 4.539 1 98.69 43 GLY B CA 1
ATOM 1355 C C . GLY B 1 43 ? -1.562 -14.281 4.324 1 98.69 43 GLY B C 1
ATOM 1356 O O . GLY B 1 43 ? -1.119 -13.453 3.525 1 98.69 43 GLY B O 1
ATOM 1357 N N . THR B 1 44 ? -0.804 -14.992 5.117 1 98.94 44 THR B N 1
ATOM 1358 C CA . THR B 1 44 ? 0.634 -15.141 4.922 1 98.94 44 THR B CA 1
ATOM 1359 C C . THR B 1 44 ? 0.986 -16.578 4.547 1 98.94 44 THR B C 1
ATOM 1361 O O . THR B 1 44 ? 0.672 -17.516 5.289 1 98.94 44 THR B O 1
ATOM 1364 N N . TYR B 1 45 ? 1.581 -16.672 3.393 1 98.88 45 TYR B N 1
ATOM 1365 C CA . TYR B 1 45 ? 1.919 -17.969 2.836 1 98.88 45 TYR B CA 1
ATOM 1366 C C . TYR B 1 45 ? 3.426 -18.188 2.846 1 98.88 45 TYR B C 1
ATOM 1368 O O . TYR B 1 45 ? 4.199 -17.25 2.654 1 98.88 45 TYR B O 1
ATOM 1376 N N . ARG B 1 46 ? 3.812 -19.422 2.988 1 98.81 46 ARG B N 1
ATOM 1377 C CA . ARG B 1 46 ? 5.211 -19.641 3.342 1 98.81 46 ARG B CA 1
ATOM 1378 C C . ARG B 1 46 ? 5.848 -20.688 2.434 1 98.81 46 ARG B C 1
ATOM 1380 O O . ARG B 1 46 ? 6.824 -21.328 2.814 1 98.81 46 ARG B O 1
ATOM 1387 N N . SER B 1 47 ? 5.258 -20.906 1.311 1 98.25 47 SER B N 1
ATOM 1388 C CA . SER B 1 47 ? 5.852 -21.719 0.254 1 98.25 47 SER B CA 1
ATOM 1389 C C . SER B 1 47 ? 5.336 -21.297 -1.12 1 98.25 47 SER B C 1
ATOM 1391 O O . SER B 1 47 ? 4.246 -20.734 -1.234 1 98.25 47 SER B O 1
ATOM 1393 N N . ALA B 1 48 ? 6.133 -21.656 -2.113 1 97.38 48 ALA B N 1
ATOM 1394 C CA . ALA B 1 48 ? 5.711 -21.391 -3.486 1 97.38 48 ALA B CA 1
ATOM 1395 C C . ALA B 1 48 ? 4.379 -22.062 -3.793 1 97.38 48 ALA B C 1
ATOM 1397 O O . ALA B 1 48 ? 3.508 -21.469 -4.43 1 97.38 48 ALA B O 1
ATOM 1398 N N . ASP B 1 49 ? 4.215 -23.25 -3.305 1 97.12 49 ASP B N 1
ATOM 1399 C CA . ASP B 1 49 ? 2.984 -24 -3.541 1 97.12 49 ASP B CA 1
ATOM 1400 C C . ASP B 1 49 ? 1.784 -23.312 -2.904 1 97.12 49 ASP B C 1
ATOM 1402 O O . ASP B 1 49 ? 0.728 -23.188 -3.527 1 97.12 49 ASP B O 1
ATOM 1406 N N . GLU B 1 50 ? 1.913 -22.875 -1.674 1 98.25 50 GLU B N 1
ATOM 1407 C CA . GLU B 1 50 ? 0.8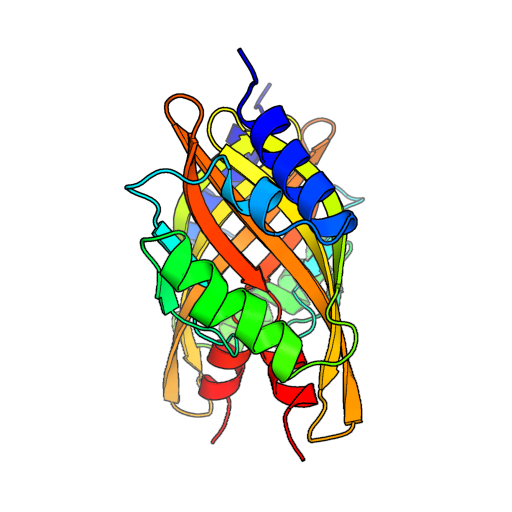31 -22.156 -1.006 1 98.25 50 GLU B CA 1
ATOM 1408 C C . GLU B 1 50 ? 0.475 -20.875 -1.751 1 98.25 50 GLU B C 1
ATOM 1410 O O . GLU B 1 50 ? -0.702 -20.516 -1.872 1 98.25 50 GLU B O 1
ATOM 1415 N N . ILE B 1 51 ? 1.483 -20.141 -2.182 1 98.5 51 ILE B N 1
ATOM 1416 C CA . ILE B 1 51 ? 1.272 -18.906 -2.914 1 98.5 51 ILE B CA 1
ATOM 1417 C C . ILE B 1 51 ? 0.479 -19.172 -4.188 1 98.5 51 ILE B C 1
ATOM 1419 O O . ILE B 1 51 ? -0.537 -18.531 -4.449 1 98.5 51 ILE B O 1
ATOM 1423 N N . VAL B 1 52 ? 0.906 -20.125 -4.938 1 97.38 52 VAL B N 1
ATOM 1424 C CA . VAL B 1 52 ? 0.246 -20.453 -6.199 1 97.38 52 VAL B CA 1
ATOM 1425 C C . VAL B 1 52 ? -1.192 -20.891 -5.93 1 97.38 52 VAL B C 1
ATOM 1427 O O . VAL B 1 52 ? -2.123 -20.422 -6.586 1 97.38 52 VAL B O 1
ATOM 1430 N N . ARG B 1 53 ? -1.398 -21.688 -4.949 1 97.62 53 ARG B N 1
ATOM 1431 C CA . ARG B 1 53 ? -2.705 -22.266 -4.668 1 97.62 53 ARG B CA 1
ATOM 1432 C C . ARG B 1 53 ? -3.658 -21.219 -4.098 1 97.62 53 ARG B C 1
ATOM 1434 O O . ARG B 1 53 ? -4.82 -21.141 -4.504 1 97.62 53 ARG B O 1
ATOM 1441 N N . ASN B 1 54 ? -3.15 -20.422 -3.199 1 98.44 54 ASN B N 1
ATOM 1442 C CA . ASN B 1 54 ? -4.059 -19.609 -2.408 1 98.44 54 ASN B CA 1
ATOM 1443 C C . ASN B 1 54 ? -4.168 -18.188 -2.971 1 98.44 54 ASN B C 1
ATOM 1445 O O . ASN B 1 54 ? -5.082 -17.438 -2.611 1 98.44 54 ASN B O 1
ATOM 1449 N N . VAL B 1 55 ? -3.238 -17.812 -3.834 1 98.38 55 VAL B N 1
ATOM 1450 C CA . VAL B 1 55 ? -3.273 -16.453 -4.363 1 98.38 55 VAL B CA 1
ATOM 1451 C C . VAL B 1 55 ? -3.533 -16.484 -5.867 1 98.38 55 VAL B C 1
ATOM 1453 O O . VAL B 1 55 ? -4.617 -16.125 -6.328 1 98.38 55 VAL B O 1
ATOM 1456 N N . PHE B 1 56 ? -2.607 -17.062 -6.645 1 97.25 56 PHE B N 1
ATOM 1457 C CA . PHE B 1 56 ? -2.662 -16.906 -8.094 1 97.25 56 PHE B CA 1
ATOM 1458 C C . PHE B 1 56 ? -3.775 -17.75 -8.695 1 97.25 56 PHE B C 1
ATOM 1460 O O . PHE B 1 56 ? -4.52 -17.297 -9.555 1 97.25 56 PHE B O 1
ATOM 1467 N N . ARG B 1 57 ? -3.918 -18.984 -8.258 1 97 57 ARG B N 1
ATOM 1468 C CA . ARG B 1 57 ? -5 -19.844 -8.75 1 97 57 ARG B CA 1
ATOM 1469 C C . ARG B 1 57 ? -6.359 -19.281 -8.352 1 97 57 ARG B C 1
ATOM 1471 O O . ARG B 1 57 ? -7.285 -19.25 -9.156 1 97 57 ARG B O 1
ATOM 1478 N N . ARG B 1 58 ? -6.449 -18.859 -7.141 1 97.81 58 ARG B N 1
ATOM 1479 C CA . ARG B 1 58 ? -7.711 -18.281 -6.676 1 97.81 58 ARG B CA 1
ATOM 1480 C C . ARG B 1 58 ? -8.094 -17.062 -7.496 1 97.81 58 ARG B C 1
ATOM 1482 O O . ARG B 1 58 ? -9.242 -16.922 -7.93 1 97.81 58 ARG B O 1
ATOM 1489 N N . LEU B 1 59 ? -7.184 -16.156 -7.688 1 98 59 LEU B N 1
ATOM 1490 C CA . LEU B 1 59 ? -7.453 -14.984 -8.508 1 98 59 LEU B CA 1
ATOM 1491 C C . LEU B 1 59 ? -7.871 -15.391 -9.914 1 98 59 LEU B C 1
ATOM 1493 O O . LEU B 1 59 ? -8.828 -14.844 -10.469 1 98 59 LEU B O 1
ATOM 1497 N N . GLY B 1 60 ? -7.172 -16.328 -10.5 1 96.75 60 GLY B N 1
ATOM 1498 C CA . GLY B 1 60 ? -7.504 -16.812 -11.828 1 96.75 60 GLY B CA 1
ATOM 1499 C C . GLY B 1 60 ? -8.891 -17.422 -11.914 1 96.75 60 GLY B C 1
ATOM 1500 O O . GLY B 1 60 ? -9.578 -17.281 -12.938 1 96.75 60 GLY B O 1
ATOM 1501 N N . GLU B 1 61 ? -9.305 -18.047 -10.867 1 97.81 61 GLU B N 1
ATOM 1502 C CA . GLU B 1 61 ? -10.609 -18.719 -10.836 1 97.81 61 GLU B CA 1
ATOM 1503 C C . GLU B 1 61 ? -11.727 -17.703 -10.609 1 97.81 61 GLU B C 1
ATOM 1505 O O . GLU B 1 61 ? -12.797 -17.812 -11.219 1 97.81 61 GLU B O 1
ATOM 1510 N N . GLU B 1 62 ? -11.477 -16.719 -9.844 1 98.44 62 GLU B N 1
ATOM 1511 C CA . GLU B 1 62 ? -12.562 -15.859 -9.367 1 98.44 62 GLU B CA 1
ATOM 1512 C C . GLU B 1 62 ? -12.695 -14.609 -10.234 1 98.44 62 GLU B C 1
ATOM 1514 O O . GLU B 1 62 ? -13.75 -13.969 -10.25 1 98.44 62 GLU B O 1
ATOM 1519 N N . TRP B 1 63 ? -11.641 -14.297 -10.859 1 98.44 63 TRP B N 1
ATOM 1520 C CA . TRP B 1 63 ? -11.641 -13.062 -11.641 1 98.44 63 TRP B CA 1
ATOM 1521 C C . TRP B 1 63 ? -11.383 -13.359 -13.117 1 98.44 63 TRP B C 1
ATOM 1523 O O . TRP B 1 63 ? -10.609 -14.258 -13.453 1 98.44 63 TRP B O 1
ATOM 1533 N N . ASP B 1 64 ? -12.031 -12.547 -13.938 1 98.38 64 ASP B N 1
ATOM 1534 C CA . ASP B 1 64 ? -11.758 -12.531 -15.375 1 98.38 64 ASP B CA 1
ATOM 1535 C C . ASP B 1 64 ? -10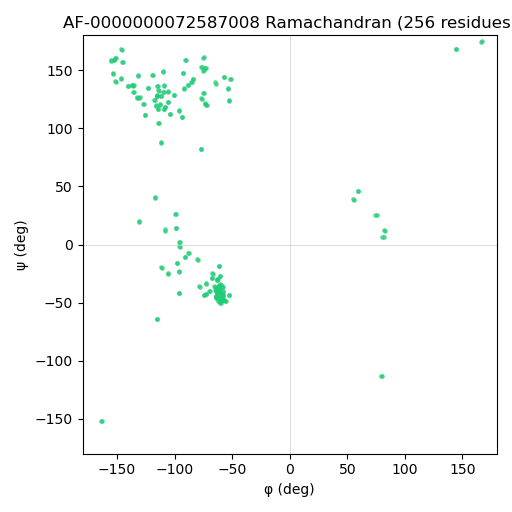.766 -11.43 -15.727 1 98.38 64 ASP B C 1
ATOM 1537 O O . ASP B 1 64 ? -11.047 -10.242 -15.523 1 98.38 64 ASP B O 1
ATOM 1541 N N . GLY B 1 65 ? -9.578 -11.875 -16.234 1 97.31 65 GLY B N 1
ATOM 1542 C CA . GLY B 1 65 ? -8.602 -10.898 -16.688 1 97.31 65 GLY B CA 1
ATOM 1543 C C . GLY B 1 65 ? -7.902 -10.18 -15.539 1 97.31 65 GLY B C 1
ATOM 1544 O O . GLY B 1 65 ? -7.547 -9.008 -15.664 1 97.31 65 GLY B O 1
ATOM 1545 N N . TYR B 1 66 ? -7.824 -10.773 -14.43 1 97.75 66 TYR B N 1
ATOM 1546 C CA . TYR B 1 66 ? -7.078 -10.141 -13.352 1 97.75 66 TYR B CA 1
ATOM 1547 C C . TYR B 1 66 ? -5.672 -9.758 -13.805 1 97.75 66 TYR B C 1
ATOM 1549 O O . TYR B 1 66 ? -4.922 -10.602 -14.297 1 97.75 66 TYR B O 1
ATOM 1557 N N . THR B 1 67 ? -5.355 -8.461 -13.648 1 96.44 67 THR B N 1
ATOM 1558 C CA . THR B 1 67 ? -4.102 -7.953 -14.195 1 96.44 67 THR B CA 1
ATOM 1559 C C . THR B 1 67 ? -3.406 -7.039 -13.188 1 96.44 67 THR B C 1
ATOM 1561 O O . THR B 1 67 ? -4.059 -6.234 -12.523 1 96.44 67 THR B O 1
ATOM 1564 N N . PHE B 1 68 ? -2.129 -7.238 -13.086 1 97.94 68 PHE B N 1
ATOM 1565 C CA . PHE B 1 68 ? -1.247 -6.242 -12.492 1 97.94 68 PHE B CA 1
ATOM 1566 C C . PHE B 1 68 ? -0.435 -5.527 -13.562 1 97.94 68 PHE B C 1
ATOM 1568 O O . PHE B 1 68 ? 0.278 -6.168 -14.336 1 97.94 68 PHE B O 1
ATOM 1575 N N . ALA B 1 69 ? -0.508 -4.203 -13.672 1 98.19 69 ALA B N 1
ATOM 1576 C CA . ALA B 1 69 ? 0.298 -3.361 -14.555 1 98.19 69 ALA B CA 1
ATOM 1577 C C . ALA B 1 69 ? 1.308 -2.541 -13.758 1 98.19 69 ALA B C 1
ATOM 1579 O O . ALA B 1 69 ? 0.926 -1.679 -12.961 1 98.19 69 ALA B O 1
ATOM 1580 N N . LEU B 1 70 ? 2.604 -2.781 -13.984 1 98.5 70 LEU B N 1
ATOM 1581 C CA . LEU B 1 70 ? 3.67 -2.104 -13.258 1 98.5 70 LEU B CA 1
ATOM 1582 C C . LEU B 1 70 ? 3.857 -0.68 -13.773 1 98.5 70 LEU B C 1
ATOM 1584 O O . LEU B 1 70 ? 4.027 -0.467 -14.977 1 98.5 70 LEU B O 1
ATOM 1588 N N . ASP B 1 71 ? 3.799 0.301 -12.922 1 98.56 71 ASP B N 1
ATOM 1589 C CA . ASP B 1 71 ? 4.055 1.695 -13.266 1 98.56 71 ASP B CA 1
ATOM 1590 C C . ASP B 1 71 ? 5.5 2.08 -12.953 1 98.56 71 ASP B C 1
ATOM 1592 O O . ASP B 1 71 ? 6.133 2.812 -13.719 1 98.56 71 ASP B O 1
ATOM 1596 N N . ALA B 1 72 ? 6.027 1.64 -11.828 1 98.69 72 ALA B N 1
ATOM 1597 C CA . ALA B 1 72 ? 7.363 2.012 -11.367 1 98.69 72 ALA B CA 1
ATOM 1598 C C . ALA B 1 72 ? 7.949 0.933 -10.461 1 98.69 72 ALA B C 1
ATOM 1600 O O . ALA B 1 72 ? 7.223 0.267 -9.719 1 98.69 72 ALA B O 1
ATOM 1601 N N . LEU B 1 73 ? 9.211 0.776 -10.523 1 98.81 73 LEU B N 1
ATOM 1602 C CA . LEU B 1 73 ? 9.984 -0.119 -9.664 1 98.81 73 LEU B CA 1
ATOM 1603 C C . LEU B 1 73 ? 11.133 0.627 -8.992 1 98.81 73 LEU B C 1
ATOM 1605 O O . LEU B 1 73 ? 11.969 1.223 -9.672 1 98.81 73 LEU B O 1
ATOM 1609 N N . HIS B 1 74 ? 11.125 0.616 -7.641 1 98.81 74 HIS B N 1
ATOM 1610 C CA . HIS B 1 74 ? 12.094 1.398 -6.883 1 98.81 74 HIS B CA 1
ATOM 1611 C C . HIS B 1 74 ? 13.117 0.497 -6.195 1 98.81 74 HIS B C 1
ATOM 1613 O O . HIS B 1 74 ? 12.742 -0.475 -5.535 1 98.81 74 HIS B O 1
ATOM 1619 N N . ASP B 1 75 ? 14.352 0.838 -6.359 1 98.81 75 ASP B N 1
ATOM 1620 C CA . ASP B 1 75 ? 15.477 0.087 -5.801 1 98.81 75 ASP B CA 1
ATOM 1621 C C . ASP B 1 75 ? 15.891 0.65 -4.445 1 98.81 75 ASP B C 1
ATOM 1623 O O . ASP B 1 75 ? 16.453 1.745 -4.371 1 98.81 75 ASP B O 1
ATOM 1627 N N . ALA B 1 76 ? 15.625 -0.097 -3.371 1 98.56 76 ALA B N 1
ATOM 1628 C CA . ALA B 1 76 ? 16.047 0.279 -2.023 1 98.56 76 ALA B CA 1
ATOM 1629 C C . ALA B 1 76 ? 17.016 -0.746 -1.447 1 98.56 76 ALA B C 1
ATOM 1631 O O . ALA B 1 76 ? 16.891 -1.149 -0.29 1 98.56 76 ALA B O 1
ATOM 1632 N N . GLY B 1 77 ? 17.891 -1.212 -2.258 1 97.69 77 GLY B N 1
ATOM 1633 C CA . GLY B 1 77 ? 18.859 -2.219 -1.835 1 97.69 77 GLY B CA 1
ATOM 1634 C C . GLY B 1 77 ? 18.281 -3.621 -1.812 1 97.69 77 GLY B C 1
ATOM 1635 O O . GLY B 1 77 ? 17.891 -4.156 -2.852 1 97.69 77 GLY B O 1
ATOM 1636 N N . ASP B 1 78 ? 18.188 -4.137 -0.629 1 98.25 78 ASP B N 1
ATOM 1637 C CA . ASP B 1 78 ? 17.641 -5.48 -0.484 1 98.25 78 ASP B CA 1
ATOM 1638 C C . ASP B 1 78 ? 16.109 -5.461 -0.542 1 98.25 78 ASP B C 1
ATOM 1640 O O . ASP B 1 78 ? 15.469 -6.512 -0.635 1 98.25 78 ASP B O 1
ATOM 1644 N N . THR B 1 79 ? 15.625 -4.246 -0.426 1 98.81 79 THR B N 1
ATOM 1645 C CA . THR B 1 79 ? 14.188 -4.035 -0.572 1 98.81 79 THR B CA 1
ATOM 1646 C C . THR B 1 79 ? 13.875 -3.389 -1.918 1 98.81 79 THR B C 1
ATOM 1648 O O . THR B 1 79 ? 14.57 -2.471 -2.354 1 98.81 79 THR B O 1
ATOM 1651 N N . VAL B 1 80 ? 12.906 -3.916 -2.646 1 98.94 80 VAL B N 1
ATOM 1652 C CA . VAL B 1 80 ? 12.422 -3.385 -3.916 1 98.94 80 VAL B CA 1
ATOM 1653 C C . VAL B 1 80 ? 10.922 -3.109 -3.824 1 98.94 80 VAL B C 1
ATOM 1655 O O . VAL B 1 80 ? 10.164 -3.932 -3.301 1 98.94 80 VAL B O 1
ATOM 1658 N N . ILE B 1 81 ? 10.477 -1.95 -4.301 1 98.88 81 ILE B N 1
ATOM 1659 C CA . ILE B 1 81 ? 9.07 -1.571 -4.23 1 98.88 81 ILE B CA 1
ATOM 1660 C C . ILE B 1 81 ? 8.5 -1.434 -5.641 1 98.88 81 ILE B C 1
ATOM 1662 O O . ILE B 1 81 ? 9 -0.646 -6.445 1 98.88 81 ILE B O 1
ATOM 1666 N N . GLY B 1 82 ? 7.543 -2.201 -5.926 1 98.88 82 GLY B N 1
ATOM 1667 C CA . GLY B 1 82 ? 6.781 -2.061 -7.16 1 98.88 82 GLY B CA 1
ATOM 1668 C C . GLY B 1 82 ? 5.457 -1.348 -6.969 1 98.88 82 GLY B C 1
ATOM 1669 O O . GLY B 1 82 ? 4.695 -1.678 -6.055 1 98.88 82 GLY B O 1
ATOM 1670 N N . ILE B 1 83 ? 5.215 -0.343 -7.77 1 98.88 83 ILE B N 1
ATOM 1671 C CA . ILE B 1 83 ? 3.957 0.392 -7.773 1 98.88 83 ILE B CA 1
ATOM 1672 C C . ILE B 1 83 ? 3.23 0.164 -9.102 1 98.88 83 ILE B C 1
ATOM 1674 O O . ILE B 1 83 ? 3.842 0.221 -10.164 1 98.88 83 ILE B O 1
ATOM 1678 N N . GLY B 1 84 ? 1.96 -0.152 -9 1 98.81 84 GLY B N 1
ATOM 1679 C CA . GLY B 1 84 ? 1.185 -0.369 -10.211 1 98.81 84 GLY B CA 1
ATOM 1680 C C . GLY B 1 84 ? -0.313 -0.326 -9.977 1 98.81 84 GLY B C 1
ATOM 1681 O O . GLY B 1 84 ? -0.794 0.437 -9.133 1 98.81 84 GLY B O 1
ATOM 1682 N N . ARG B 1 85 ? -1.009 -1.047 -10.828 1 98.88 85 ARG B N 1
ATOM 1683 C CA . ARG B 1 85 ? -2.467 -1.09 -10.805 1 98.88 85 ARG B CA 1
ATOM 1684 C C . ARG B 1 85 ? -2.977 -2.514 -10.992 1 98.88 85 ARG B C 1
ATOM 1686 O O . ARG B 1 85 ? -2.453 -3.258 -11.828 1 98.88 85 ARG B O 1
ATOM 1693 N N . TYR B 1 86 ? -3.98 -2.83 -10.172 1 98.81 86 TYR B N 1
ATOM 1694 C CA . TYR B 1 86 ? -4.781 -4.02 -10.422 1 98.81 86 TYR B CA 1
ATOM 1695 C C . TYR B 1 86 ? -6.012 -3.686 -11.258 1 98.81 86 TYR B C 1
ATOM 1697 O O . TYR B 1 86 ? -6.551 -2.58 -11.164 1 98.81 86 TYR B O 1
ATOM 1705 N N . SER B 1 87 ? -6.434 -4.602 -12.062 1 98.75 87 SER B N 1
ATOM 1706 C CA . SER B 1 87 ? -7.738 -4.535 -12.711 1 98.75 87 SER B CA 1
ATOM 1707 C C . SER B 1 87 ? -8.281 -5.93 -13 1 98.75 87 SER B C 1
ATOM 1709 O O . SER B 1 87 ? -7.543 -6.914 -12.961 1 98.75 87 SER B O 1
ATOM 1711 N N . GLY B 1 88 ? -9.578 -6.059 -13.211 1 98.62 88 GLY B N 1
ATOM 1712 C CA . GLY B 1 88 ? -10.25 -7.312 -13.523 1 98.62 88 GLY B CA 1
ATOM 1713 C C . GLY B 1 88 ? -11.758 -7.23 -13.398 1 98.62 88 GLY B C 1
ATOM 1714 O O . GLY B 1 88 ? -12.297 -6.176 -13.062 1 98.62 88 GLY B O 1
ATOM 1715 N N . ILE B 1 89 ? -12.383 -8.297 -13.766 1 98.81 89 ILE B N 1
ATOM 1716 C CA . ILE B 1 89 ? -13.828 -8.453 -13.625 1 98.81 89 ILE B CA 1
ATOM 1717 C C . ILE B 1 89 ? -14.125 -9.617 -12.68 1 98.81 89 ILE B C 1
ATOM 1719 O O . ILE B 1 89 ? -13.633 -10.727 -12.875 1 98.81 89 ILE B O 1
ATOM 1723 N N . TYR B 1 90 ? -14.883 -9.359 -11.641 1 98.81 90 TYR B N 1
ATOM 1724 C CA . TYR B 1 90 ? -15.289 -10.438 -10.75 1 98.81 90 TYR B CA 1
ATOM 1725 C C . TYR B 1 90 ? -16.344 -11.32 -11.406 1 98.81 90 TYR B C 1
ATOM 1727 O O . TYR B 1 90 ? -17.438 -10.852 -11.742 1 98.81 90 TYR B O 1
ATOM 1735 N N . ARG B 1 91 ? -16.047 -12.578 -11.531 1 98.56 91 ARG B N 1
ATOM 1736 C CA . ARG B 1 91 ? -16.859 -13.469 -12.359 1 98.56 91 ARG B CA 1
ATOM 1737 C C . ARG B 1 91 ? -18.281 -13.586 -11.805 1 98.56 91 ARG B C 1
ATOM 1739 O O . ARG B 1 91 ? -19.25 -13.594 -12.562 1 98.56 91 ARG B O 1
ATOM 1746 N N . ARG B 1 92 ? -18.453 -13.594 -10.547 1 98.31 92 ARG B N 1
ATOM 1747 C CA . ARG B 1 92 ? -19.766 -13.852 -9.945 1 98.31 92 ARG B CA 1
ATOM 1748 C C . ARG B 1 92 ? -20.688 -12.656 -10.133 1 98.31 92 ARG B C 1
ATOM 1750 O O . ARG B 1 92 ? -21.891 -12.828 -10.312 1 98.31 92 ARG B O 1
ATOM 1757 N N . THR B 1 93 ? -20.156 -11.438 -10.133 1 98.5 93 THR B N 1
ATOM 1758 C CA . THR B 1 93 ? -21.016 -10.266 -10.172 1 98.5 93 THR B CA 1
ATOM 1759 C C . THR B 1 93 ? -20.984 -9.617 -11.555 1 98.5 93 THR B C 1
ATOM 1761 O O . THR B 1 93 ? -21.844 -8.812 -11.898 1 98.5 93 THR B O 1
ATOM 1764 N N . GLY B 1 94 ? -19.891 -9.875 -12.234 1 98.56 94 GLY B N 1
ATOM 1765 C CA . GLY B 1 94 ? -19.672 -9.227 -13.523 1 98.56 94 GLY B CA 1
ATOM 1766 C C . GLY B 1 94 ? -19.156 -7.812 -13.406 1 98.56 94 GLY B C 1
ATOM 1767 O O . GLY B 1 94 ? -19 -7.117 -14.414 1 98.56 94 GLY B O 1
ATOM 1768 N N . LYS B 1 95 ? -18.828 -7.328 -12.25 1 98.75 95 LYS B N 1
ATOM 1769 C CA . LYS B 1 95 ? -18.359 -5.961 -12.031 1 98.75 95 LYS B CA 1
ATOM 1770 C C . LYS B 1 95 ? -16.844 -5.859 -12.195 1 98.75 95 LYS B C 1
ATOM 1772 O O . LYS B 1 95 ? -16.109 -6.746 -11.766 1 98.75 95 LYS B O 1
ATOM 1777 N N . SER B 1 96 ? -16.406 -4.789 -12.867 1 98.69 96 SER B N 1
ATOM 1778 C CA . SER B 1 96 ? -14.984 -4.508 -13.039 1 98.69 96 SER B CA 1
ATOM 1779 C C . SER B 1 96 ? -14.461 -3.623 -11.906 1 98.69 96 SER B C 1
ATOM 1781 O O . SER B 1 96 ? -15.234 -2.975 -11.211 1 98.69 96 SER B O 1
ATOM 1783 N N . PHE B 1 97 ? -13.203 -3.676 -11.727 1 98.38 97 PHE B N 1
ATOM 1784 C CA . PHE B 1 97 ? -12.523 -2.744 -10.828 1 98.38 97 PHE B CA 1
ATOM 1785 C C . PHE B 1 97 ? -11.133 -2.4 -11.359 1 98.38 97 PHE B C 1
ATOM 1787 O O . PHE B 1 97 ? -10.602 -3.104 -12.219 1 98.38 97 PHE B O 1
ATOM 1794 N N . ALA B 1 98 ? -10.594 -1.361 -11 1 98.81 98 ALA B N 1
ATOM 1795 C CA . ALA B 1 98 ? -9.195 -0.949 -11.102 1 98.81 98 ALA B CA 1
ATOM 1796 C C . ALA B 1 98 ? -8.75 -0.202 -9.852 1 98.81 98 ALA B C 1
ATOM 1798 O O . ALA B 1 98 ? -9.492 0.614 -9.305 1 98.81 98 ALA B O 1
ATOM 1799 N N . CYS B 1 99 ? -7.566 -0.532 -9.383 1 98.88 99 CYS B N 1
ATOM 1800 C CA . CYS B 1 99 ? -7.098 0.167 -8.188 1 98.88 99 CYS B CA 1
ATOM 1801 C C . CYS B 1 99 ? -5.578 0.163 -8.109 1 98.88 99 CYS B C 1
ATOM 1803 O O . CYS B 1 99 ? -4.918 -0.623 -8.797 1 98.88 99 CYS B O 1
ATOM 1805 N N . ARG B 1 100 ? -5.043 1.091 -7.371 1 98.88 100 ARG B N 1
ATOM 1806 C CA . ARG B 1 100 ? -3.607 1.213 -7.141 1 98.88 100 ARG B CA 1
ATOM 1807 C C . ARG B 1 100 ? -3.111 0.119 -6.199 1 98.88 100 ARG B C 1
ATOM 1809 O O . ARG B 1 100 ? -3.869 -0.387 -5.371 1 98.88 100 ARG B O 1
ATOM 1816 N N . VAL B 1 101 ? -1.858 -0.273 -6.324 1 98.94 101 VAL B N 1
ATOM 1817 C CA . VAL B 1 101 ? -1.233 -1.292 -5.488 1 98.94 101 VAL B CA 1
ATOM 1818 C C . VAL B 1 101 ? 0.264 -1.017 -5.371 1 98.94 101 VAL B C 1
ATOM 1820 O O . VAL B 1 101 ? 0.903 -0.601 -6.34 1 98.94 101 VAL B O 1
ATOM 1823 N N . ALA B 1 102 ? 0.807 -1.204 -4.219 1 98.94 102 ALA B N 1
ATOM 1824 C CA . ALA B 1 102 ? 2.242 -1.282 -3.957 1 98.94 102 ALA B CA 1
ATOM 1825 C C . ALA B 1 102 ? 2.637 -2.676 -3.477 1 98.94 102 ALA B C 1
ATOM 1827 O O . ALA B 1 102 ? 1.938 -3.277 -2.66 1 98.94 102 ALA B O 1
ATOM 1828 N N . HIS B 1 103 ? 3.734 -3.191 -3.998 1 98.94 103 HIS B N 1
ATOM 1829 C CA . HIS B 1 103 ? 4.398 -4.418 -3.562 1 98.94 103 HIS B CA 1
ATOM 1830 C C . HIS B 1 103 ? 5.75 -4.113 -2.924 1 98.94 103 HIS B C 1
ATOM 1832 O O . HIS B 1 103 ? 6.566 -3.395 -3.502 1 98.94 103 HIS B O 1
ATOM 1838 N N . VAL B 1 104 ? 5.949 -4.629 -1.721 1 98.94 104 VAL B N 1
ATOM 1839 C CA . VAL B 1 104 ? 7.254 -4.52 -1.074 1 98.94 104 VAL B CA 1
ATOM 1840 C C . VAL B 1 104 ? 7.934 -5.887 -1.049 1 98.94 104 VAL B C 1
ATOM 1842 O O . VAL B 1 104 ? 7.406 -6.84 -0.466 1 98.94 104 VAL B O 1
ATOM 1845 N N . TRP B 1 105 ? 9.039 -5.945 -1.692 1 98.94 105 TRP B N 1
ATOM 1846 C CA . TRP B 1 105 ? 9.82 -7.168 -1.816 1 98.94 105 TRP B CA 1
ATOM 1847 C C . TRP B 1 105 ? 11.102 -7.086 -0.987 1 98.94 105 TRP B C 1
ATOM 1849 O O . TRP B 1 105 ? 11.773 -6.051 -0.973 1 98.94 105 TRP B O 1
ATOM 1859 N N . ARG B 1 106 ? 11.406 -8.133 -0.306 1 98.88 106 ARG B N 1
ATOM 1860 C CA . ARG B 1 106 ? 12.727 -8.289 0.298 1 98.88 106 ARG B CA 1
ATOM 1861 C C . ARG B 1 106 ? 13.477 -9.461 -0.322 1 98.88 106 ARG B C 1
ATOM 1863 O O . ARG B 1 106 ? 12.922 -10.555 -0.463 1 98.88 106 ARG B O 1
ATOM 1870 N N . VAL B 1 107 ? 14.719 -9.227 -0.781 1 98.81 107 VAL B N 1
ATOM 1871 C CA . VAL B 1 107 ? 15.586 -10.242 -1.38 1 98.81 107 VAL B CA 1
ATOM 1872 C C . VAL B 1 107 ? 16.812 -10.461 -0.496 1 98.81 107 VAL B C 1
ATOM 1874 O O . VAL B 1 107 ? 17.406 -9.508 0.006 1 98.81 107 VAL B O 1
ATOM 1877 N N . ASP B 1 108 ? 17.047 -11.633 -0.179 1 98.44 108 ASP B N 1
ATOM 1878 C CA . ASP B 1 108 ? 18.219 -12.039 0.583 1 98.44 108 ASP B CA 1
ATOM 1879 C C . ASP B 1 108 ? 18.938 -13.211 -0.089 1 98.44 108 ASP B C 1
ATOM 1881 O O . ASP B 1 108 ? 18.297 -14.203 -0.463 1 98.44 108 ASP B O 1
ATOM 1885 N N . ALA B 1 109 ? 20.234 -13.023 -0.316 1 97.12 109 ALA B N 1
ATOM 1886 C CA . ALA B 1 109 ? 21.078 -14.062 -0.897 1 97.12 109 ALA B CA 1
ATOM 1887 C C . ALA B 1 109 ? 20.5 -14.555 -2.225 1 97.12 109 ALA B C 1
ATOM 1889 O O . ALA B 1 109 ? 20.422 -15.766 -2.459 1 97.12 109 ALA B O 1
ATOM 1890 N N . GLY B 1 110 ? 20 -13.633 -2.949 1 97.88 110 GLY B N 1
ATOM 1891 C CA . GLY B 1 110 ? 19.594 -13.914 -4.316 1 97.88 110 GLY B CA 1
ATOM 1892 C C . GLY B 1 110 ? 18.219 -14.555 -4.414 1 97.88 110 GLY B C 1
ATOM 1893 O O . GLY B 1 110 ? 17.828 -15.055 -5.473 1 97.88 110 GLY B O 1
ATOM 1894 N N . LYS B 1 111 ? 17.453 -14.555 -3.33 1 98.62 111 LYS B N 1
ATOM 1895 C CA . LYS B 1 111 ? 16.125 -15.141 -3.312 1 98.62 111 LYS B CA 1
ATOM 1896 C C . LYS B 1 111 ? 15.109 -14.18 -2.68 1 98.62 111 LYS B C 1
ATOM 1898 O O . LYS B 1 111 ? 15.461 -13.398 -1.795 1 98.62 111 LYS B O 1
ATOM 1903 N N . ILE B 1 112 ? 13.93 -14.203 -3.176 1 98.81 112 ILE B N 1
ATOM 1904 C CA . ILE B 1 112 ? 12.852 -13.43 -2.566 1 98.81 112 ILE B CA 1
ATOM 1905 C C . ILE B 1 112 ? 12.438 -14.078 -1.247 1 98.81 112 ILE B C 1
ATOM 1907 O O . ILE B 1 112 ? 11.969 -15.219 -1.229 1 98.81 112 ILE B O 1
ATOM 1911 N N . VAL B 1 113 ? 12.562 -13.359 -0.169 1 98.88 113 VAL B N 1
ATOM 1912 C CA . VAL B 1 113 ? 12.312 -13.945 1.142 1 98.88 113 VAL B CA 1
ATOM 1913 C C . VAL B 1 113 ? 11.047 -13.344 1.743 1 98.88 113 VAL B C 1
ATOM 1915 O O . VAL B 1 113 ? 10.477 -13.898 2.688 1 98.88 113 VAL B O 1
ATOM 1918 N N . ARG B 1 114 ? 10.625 -12.172 1.249 1 98.94 114 ARG B N 1
ATOM 1919 C CA . ARG B 1 114 ? 9.406 -11.547 1.752 1 98.94 114 ARG B CA 1
ATOM 1920 C C . ARG B 1 114 ? 8.688 -10.781 0.644 1 98.94 114 ARG B C 1
ATOM 1922 O O . ARG B 1 114 ? 9.32 -10.156 -0.204 1 98.94 114 ARG B O 1
ATOM 1929 N N . PHE B 1 115 ? 7.438 -10.836 0.662 1 98.94 115 PHE B N 1
ATOM 1930 C CA . PHE B 1 115 ? 6.504 -10.055 -0.135 1 98.94 115 PHE B CA 1
ATOM 1931 C C . PHE B 1 115 ? 5.359 -9.531 0.729 1 98.94 115 PHE B C 1
ATOM 1933 O O . PHE B 1 115 ? 4.812 -10.273 1.553 1 98.94 115 PHE B O 1
ATOM 1940 N N . GLU B 1 116 ? 5.059 -8.242 0.616 1 98.94 116 GLU B N 1
ATOM 1941 C CA . GLU B 1 116 ? 3.885 -7.66 1.26 1 98.94 116 GLU B CA 1
ATOM 1942 C C . GLU B 1 116 ? 3.096 -6.789 0.288 1 98.94 116 GLU B C 1
ATOM 1944 O O . GLU B 1 116 ? 3.67 -5.93 -0.387 1 98.94 116 GLU B O 1
ATOM 1949 N N . GLN B 1 117 ? 1.822 -7.086 0.179 1 98.94 117 GLN B N 1
ATOM 1950 C CA . GLN B 1 117 ? 0.891 -6.383 -0.695 1 98.94 117 GLN B CA 1
ATOM 1951 C C . GLN B 1 117 ? 0.2 -5.238 0.044 1 98.94 117 GLN B C 1
ATOM 1953 O O . GLN B 1 117 ? -0.249 -5.41 1.18 1 98.94 117 GLN B O 1
ATOM 1958 N N . PHE B 1 118 ? 0.101 -4.066 -0.538 1 98.94 118 PHE B N 1
ATOM 1959 C CA . PHE B 1 118 ? -0.707 -2.936 -0.099 1 98.94 118 PHE B CA 1
ATOM 1960 C C . PHE B 1 118 ? -1.619 -2.455 -1.22 1 98.94 118 PHE B C 1
ATOM 1962 O O . PHE B 1 118 ? -1.152 -1.872 -2.201 1 98.94 118 PHE B O 1
ATOM 1969 N N . THR B 1 119 ? -2.936 -2.646 -1.06 1 98.94 119 THR B N 1
ATOM 1970 C CA . THR B 1 119 ? -3.826 -2.287 -2.158 1 98.94 119 THR B CA 1
ATOM 1971 C C . THR B 1 119 ? -5.16 -1.771 -1.626 1 98.94 119 THR B C 1
ATOM 1973 O O . THR B 1 119 ? -5.41 -1.812 -0.419 1 98.94 119 THR B O 1
ATOM 1976 N N . ASP B 1 120 ? -5.988 -1.173 -2.512 1 98.94 120 ASP B N 1
ATOM 1977 C CA . ASP B 1 120 ? -7.285 -0.59 -2.174 1 98.94 120 ASP B CA 1
ATOM 1978 C C . ASP B 1 120 ? -8.344 -1.673 -2.004 1 98.94 120 ASP B C 1
ATOM 1980 O O . ASP B 1 120 ? -9.18 -1.878 -2.891 1 98.94 120 ASP B O 1
ATOM 1984 N N . THR B 1 121 ? -8.391 -2.268 -0.853 1 98.94 121 THR B N 1
ATOM 1985 C CA . THR B 1 121 ? -9.195 -3.463 -0.61 1 98.94 121 THR B CA 1
ATOM 1986 C C . THR B 1 121 ? -10.688 -3.141 -0.685 1 98.94 121 THR B C 1
ATOM 1988 O O . THR B 1 121 ? -11.492 -4 -1.038 1 98.94 121 THR B O 1
ATOM 1991 N N . LEU B 1 122 ? -11.039 -1.927 -0.371 1 98.88 122 LEU B N 1
ATOM 1992 C CA . LEU B 1 122 ? -12.445 -1.553 -0.466 1 98.88 122 LEU B CA 1
ATOM 1993 C C . LEU B 1 122 ? -12.93 -1.619 -1.911 1 98.88 122 LEU B C 1
ATOM 1995 O O . LEU B 1 122 ? -14.008 -2.152 -2.186 1 98.88 122 LEU B O 1
ATOM 1999 N N . LEU B 1 123 ? -12.109 -1.067 -2.807 1 98.88 123 LEU B N 1
ATOM 2000 C CA . LEU B 1 123 ? -12.508 -1.087 -4.211 1 98.88 123 LEU B CA 1
ATOM 2001 C C . LEU B 1 123 ? -12.617 -2.518 -4.723 1 98.88 123 LEU B C 1
ATOM 2003 O O . LEU B 1 123 ? -13.523 -2.836 -5.5 1 98.88 123 LEU B O 1
ATOM 2007 N N . VAL B 1 124 ? -11.703 -3.385 -4.312 1 98.88 124 VAL B N 1
ATOM 2008 C CA . VAL B 1 124 ? -11.781 -4.793 -4.688 1 98.88 124 VAL B CA 1
ATOM 2009 C C . VAL B 1 124 ? -13.062 -5.406 -4.133 1 98.88 124 VAL B C 1
ATOM 2011 O O . VAL B 1 124 ? -13.812 -6.062 -4.859 1 98.88 124 VAL B O 1
ATOM 2014 N N . ALA B 1 125 ? -13.32 -5.18 -2.877 1 98.75 125 ALA B N 1
ATOM 2015 C CA . ALA B 1 125 ? -14.492 -5.746 -2.205 1 98.75 125 ALA B CA 1
ATOM 2016 C C . ALA B 1 125 ? -15.781 -5.266 -2.859 1 98.75 125 ALA B C 1
ATOM 2018 O O . ALA B 1 125 ? -16.75 -6.027 -2.965 1 98.75 125 ALA B O 1
ATOM 2019 N N . GLN B 1 126 ? -15.828 -4.031 -3.27 1 98.69 126 GLN B N 1
ATOM 2020 C CA . GLN B 1 126 ? -17.016 -3.469 -3.893 1 98.69 126 GLN B CA 1
ATOM 2021 C C . GLN B 1 126 ? -17.359 -4.195 -5.191 1 98.69 126 GLN B C 1
ATOM 2023 O O . GLN B 1 126 ? -18.531 -4.426 -5.496 1 98.69 126 GLN B O 1
ATOM 2028 N N . ALA B 1 127 ? -16.359 -4.566 -5.891 1 98.62 127 ALA B N 1
ATOM 2029 C CA . ALA B 1 127 ? -16.562 -5.305 -7.133 1 98.62 127 ALA B CA 1
ATOM 2030 C C . ALA B 1 127 ? -17.156 -6.688 -6.859 1 98.62 127 ALA B C 1
ATOM 2032 O O . ALA B 1 127 ? -17.781 -7.285 -7.73 1 98.62 127 ALA B O 1
ATOM 2033 N N . MET B 1 128 ? -16.938 -7.227 -5.672 1 98.44 128 MET B N 1
ATOM 2034 C CA . MET B 1 128 ? -17.328 -8.586 -5.324 1 98.44 128 MET B CA 1
ATOM 2035 C C . MET B 1 128 ? -18.734 -8.609 -4.727 1 98.44 128 MET B C 1
ATOM 2037 O O . MET B 1 128 ? -19.297 -9.68 -4.508 1 98.44 128 MET B O 1
ATOM 2041 N N . GLN B 1 129 ? -19.234 -7.398 -4.438 1 97.5 129 GLN B N 1
ATOM 2042 C CA . GLN B 1 129 ? -20.562 -7.316 -3.836 1 97.5 129 GLN B CA 1
ATOM 2043 C C . GLN B 1 129 ? -21.656 -7.367 -4.902 1 97.5 129 GLN B C 1
ATOM 2045 O O . GLN B 1 129 ? -21.516 -6.754 -5.965 1 97.5 129 GLN B O 1
ATOM 2050 N N . PRO B 1 130 ? -22.766 -8.039 -4.617 1 94.06 130 PRO B N 1
ATOM 2051 C CA . PRO B 1 130 ? -23.875 -8.102 -5.57 1 94.06 130 PRO B CA 1
ATOM 2052 C C . PRO B 1 130 ? -24.531 -6.746 -5.805 1 94.06 130 PRO B C 1
ATOM 2054 O O . PRO B 1 130 ? -24.484 -5.875 -4.93 1 94.06 130 PRO B O 1
#

Organism: Burkholderia pseudomallei (strain K96243) (NCBI:txid272560)